Protein AF-A0A087W1E1-F1 (afdb_monomer_lite)

Radius of gyration: 68.73 Å; chains: 1; bounding box: 134×53×205 Å

pLDDT: mean 77.6, std 19.04, range [28.98, 97.81]

Organism: Echinococcus multilocularis (NCBI:txid6211)

Foldseek 3Di:
DPPVVVVVCVPDDNDPVVVVVVCVVVVCPPVVVVVVVVVVVVVVVVVVVVVVVVVVVVVVVVVVVVVVVVVVVVVVVVVVVVVVVVVVVVVVVVVVVVVVVVVVVVVVVVVLVVVQVVLLVLLVVLLVQLVVDPDLLSNLVSLLVNVVSPVVHPQPPPPSSVVSVVSSVVSLVVSLVVLVVQCVVCVVVVPPVSNVSSVVSVVSSVPVVVCVVVVVVVVVVVVVVVVVVVVVVVVVVVVVPDDDPDDDDDDDDDDDDDDDDDD

Sequence (263 aa):
MDSDRFLKLLQNDFDEKVFVSKVFETNNLLEPLKMVSERLSELDASISQHVSKHNNELLNQTVELENFSNIVGSVESRIMSVSGSVNMIKQRIAKHYDHLSTQVTLIRRLGIVYEALRGILRISSTLRKLHASSDIVQASECVEELDYTFNLVEWKGITVLEEQHKDVVKEKERVTGEAWELIHTSFKSRDRAGLGLALQEMLKIDHWVVLEANLETQSALWRQTKEQEDYKTTSLQNALTQPRKKTICKLLDSPEAGYCVAI

InterPro domains:
  IPR019465 Conserved oligomeric Golgi complex subunit 5 [PTHR13228] (6-200)
  IPR049176 Conserved oligomeric Golgi complex subunit 5, N-terminal [PF10392] (9-123)

Secondary structure (DSSP, 8-state):
--HHHHHHHTSS---HHHHHHHHHHTT-THHHHHHHHHHHHHHHHHHHHHHHHHHHHHHHHHHHHHHHHHHHHHHHHHHHHHHHHHHHHHHHHHHHHHHHHHHHHHHHHHHHHHHHHHHHHHHHHHHHHHHH--SHHHHHHHHHHHHHHHHHS--TT-HHHHHHHHHHHHHHHHHHHHHHHHHHHHHHHT-HHHHHHHHHHHHHTT-HHHHHHHHHHHHHHHHHHHHHHHHHHHHHHHHHTS---------------------

Structure (mmCIF, N/CA/C/O backbone):
data_AF-A0A087W1E1-F1
#
_entry.id   AF-A0A087W1E1-F1
#
loop_
_atom_site.group_PDB
_atom_site.id
_atom_site.type_symbol
_atom_site.label_atom_id
_atom_site.label_alt_id
_atom_site.label_comp_id
_atom_site.label_asym_id
_atom_site.label_entity_id
_atom_site.label_seq_id
_atom_site.pdbx_PDB_ins_code
_atom_site.Cartn_x
_atom_site.Cartn_y
_atom_site.Cartn_z
_atom_site.occupancy
_atom_site.B_iso_or_equiv
_atom_site.auth_seq_id
_atom_site.auth_comp_id
_atom_site.auth_asym_id
_atom_site.auth_atom_id
_atom_site.pdbx_PDB_model_num
ATOM 1 N N . MET A 1 1 ? -40.225 -21.666 95.590 1.00 48.56 1 MET A N 1
ATOM 2 C CA . MET A 1 1 ? -39.839 -23.012 95.082 1.00 48.56 1 MET A CA 1
ATOM 3 C C . MET A 1 1 ? -38.652 -22.882 94.129 1.00 48.56 1 MET A C 1
ATOM 5 O O . MET A 1 1 ? -38.558 -21.849 93.485 1.00 48.56 1 MET A O 1
ATOM 9 N N . ASP A 1 2 ? -37.760 -23.879 94.021 1.00 50.94 2 ASP A N 1
ATOM 10 C CA . ASP A 1 2 ? -36.651 -23.840 93.045 1.00 50.94 2 ASP A CA 1
ATOM 11 C C . ASP A 1 2 ? -37.192 -23.670 91.617 1.00 50.94 2 ASP A C 1
ATOM 13 O O . ASP A 1 2 ? -37.974 -24.500 91.143 1.00 50.94 2 ASP A O 1
ATOM 17 N N . SER A 1 3 ? -36.762 -22.599 90.944 1.00 56.91 3 SER A N 1
ATOM 18 C CA . SER A 1 3 ? -37.159 -22.191 89.583 1.00 56.91 3 SER A CA 1
ATOM 19 C C . SER A 1 3 ? -37.108 -23.355 88.571 1.00 56.91 3 SER A C 1
ATOM 21 O O . SER A 1 3 ? -37.977 -23.488 87.710 1.00 56.91 3 SER A O 1
ATOM 23 N N . ASP A 1 4 ? -36.165 -24.286 88.754 1.00 59.16 4 ASP A N 1
ATOM 24 C CA . ASP A 1 4 ? -35.972 -25.481 87.921 1.00 59.16 4 ASP A CA 1
ATOM 25 C C . ASP A 1 4 ? -37.066 -26.553 88.072 1.00 59.16 4 ASP A C 1
ATOM 27 O O . ASP A 1 4 ? -37.346 -27.297 87.129 1.00 59.16 4 ASP A O 1
ATOM 31 N N . ARG A 1 5 ? -37.717 -26.658 89.241 1.00 58.53 5 ARG A N 1
ATOM 32 C CA . ARG A 1 5 ? -38.854 -27.581 89.437 1.00 58.53 5 ARG A CA 1
ATOM 33 C C . ARG A 1 5 ? -40.111 -27.082 88.735 1.00 58.53 5 ARG A C 1
ATOM 35 O O . ARG A 1 5 ? -40.888 -27.901 88.253 1.00 58.53 5 ARG A O 1
ATOM 42 N N . PHE A 1 6 ? -40.292 -25.765 88.669 1.00 61.34 6 PHE A N 1
ATOM 43 C CA . PHE A 1 6 ? -41.399 -25.141 87.950 1.00 61.34 6 PHE A CA 1
ATOM 44 C C . PHE A 1 6 ? -41.215 -25.268 86.432 1.00 61.34 6 PHE A C 1
ATOM 46 O O . PHE A 1 6 ? -42.141 -25.656 85.729 1.00 61.34 6 PHE A O 1
ATOM 53 N N . LEU A 1 7 ? -39.993 -25.060 85.930 1.00 62.34 7 LEU A N 1
ATOM 54 C CA . LEU A 1 7 ? -39.672 -25.237 84.509 1.00 62.34 7 LEU A CA 1
ATOM 55 C C . LEU A 1 7 ? -39.818 -26.693 84.036 1.00 62.34 7 LEU A C 1
ATOM 57 O O . LEU A 1 7 ? -40.289 -26.928 82.926 1.00 62.34 7 LEU A O 1
ATOM 61 N N . LYS A 1 8 ? -39.508 -27.679 84.891 1.00 66.12 8 LYS A N 1
ATOM 62 C CA . LYS A 1 8 ? -39.767 -29.104 84.606 1.00 66.12 8 LYS A CA 1
ATOM 63 C C . LYS A 1 8 ? -41.253 -29.460 84.502 1.00 66.12 8 LYS A C 1
ATOM 65 O O . LYS A 1 8 ? -41.576 -30.416 83.810 1.00 66.12 8 LYS A O 1
ATOM 70 N N . LEU A 1 9 ? -42.140 -28.723 85.176 1.00 59.97 9 LEU A N 1
ATOM 71 C CA . LEU A 1 9 ? -43.596 -28.916 85.084 1.00 59.97 9 LEU A CA 1
ATOM 72 C C . LEU A 1 9 ? -44.192 -28.330 83.795 1.00 59.97 9 LEU A C 1
ATOM 74 O O . LEU A 1 9 ? -45.317 -28.663 83.441 1.00 59.97 9 LEU A O 1
ATOM 78 N N . LEU A 1 10 ? -43.449 -27.460 83.108 1.00 62.06 10 LEU A N 1
ATOM 79 C CA . LEU A 1 10 ? -43.889 -26.755 81.903 1.00 62.06 10 LEU A CA 1
ATOM 80 C C . LEU A 1 10 ? -43.328 -27.356 80.603 1.00 62.06 10 LEU A C 1
ATOM 82 O O . LEU A 1 10 ? -43.600 -26.825 79.529 1.00 62.06 10 LEU A O 1
ATOM 86 N N . GLN A 1 11 ? -42.543 -28.439 80.665 1.00 60.28 11 GLN A N 1
ATOM 87 C CA . GLN A 1 11 ? -41.982 -29.074 79.470 1.00 60.28 11 GLN A CA 1
ATOM 88 C C . GLN A 1 11 ? -42.837 -30.237 78.945 1.00 60.28 11 GLN A C 1
ATOM 90 O O . GLN A 1 11 ? -43.161 -31.178 79.663 1.00 60.28 11 GLN A O 1
ATOM 95 N N . ASN A 1 12 ? -43.107 -30.154 77.640 1.00 52.50 12 ASN A N 1
ATOM 96 C CA . ASN A 1 12 ? -43.657 -31.128 76.690 1.00 52.50 12 ASN A CA 1
ATOM 97 C C . ASN A 1 12 ? -45.053 -31.723 76.913 1.00 52.50 12 ASN A C 1
ATOM 99 O O . ASN A 1 12 ? -45.641 -32.083 75.907 1.00 52.50 12 ASN A O 1
ATOM 103 N N . ASP A 1 13 ? -45.623 -31.732 78.119 1.00 59.62 13 ASP A N 1
ATOM 104 C CA . ASP A 1 13 ? -47.043 -32.065 78.342 1.00 59.62 13 ASP A CA 1
ATOM 105 C C . ASP A 1 13 ? -47.527 -31.424 79.653 1.00 59.62 13 ASP A C 1
ATOM 107 O O . ASP A 1 13 ? -47.426 -32.003 80.736 1.00 59.62 13 ASP A O 1
ATOM 111 N N . PHE A 1 14 ? -48.014 -30.183 79.577 1.00 70.88 14 PHE A N 1
ATOM 112 C CA . PHE A 1 14 ? -48.550 -29.481 80.744 1.00 70.88 14 PHE A CA 1
ATOM 113 C C . PHE A 1 14 ? -49.870 -30.126 81.197 1.00 70.88 14 PHE A C 1
ATOM 115 O O . PHE A 1 14 ? -50.899 -29.973 80.538 1.00 70.88 14 PHE A O 1
ATOM 122 N N . ASP A 1 15 ? -49.855 -30.827 82.333 1.00 67.88 15 ASP A N 1
ATOM 123 C CA . ASP A 1 15 ? -51.065 -31.356 82.971 1.00 67.88 15 ASP A CA 1
ATOM 124 C C . ASP A 1 15 ? -51.629 -30.337 83.975 1.00 67.88 15 ASP A C 1
ATOM 126 O O . ASP A 1 15 ? -51.148 -30.189 85.107 1.00 67.88 15 ASP A O 1
ATOM 130 N N . GLU A 1 16 ? -52.683 -29.640 83.546 1.00 70.44 16 GLU A N 1
ATOM 131 C CA . GLU A 1 16 ? -53.401 -28.620 84.316 1.00 70.44 16 GLU A CA 1
ATOM 132 C C . GLU A 1 16 ? -53.867 -29.142 85.687 1.00 70.44 16 GLU A C 1
ATOM 134 O O . GLU A 1 16 ? -53.835 -28.411 86.680 1.00 70.44 16 GLU A O 1
ATOM 139 N N . LYS A 1 17 ? -54.237 -30.426 85.792 1.00 70.56 17 LYS A N 1
ATOM 140 C CA . LYS A 1 17 ? -54.783 -31.001 87.031 1.00 70.56 17 LYS A CA 1
ATOM 141 C C . LYS A 1 17 ? -53.696 -31.228 88.074 1.00 70.56 17 LYS A C 1
ATOM 143 O O . LYS A 1 17 ? -53.885 -30.894 89.243 1.00 70.56 17 LYS A O 1
ATOM 148 N N . VAL A 1 18 ? -52.543 -31.748 87.653 1.00 69.62 18 VAL A N 1
ATOM 149 C CA . VAL A 1 18 ? -51.387 -31.988 88.534 1.00 69.62 18 VAL A CA 1
ATOM 150 C C . VAL A 1 18 ? -50.796 -30.666 89.021 1.00 69.62 18 VAL A C 1
ATOM 152 O O . VAL A 1 18 ? -50.396 -30.553 90.183 1.00 69.62 18 VAL A O 1
ATOM 155 N N . PHE A 1 19 ? -50.790 -29.647 88.160 1.00 68.19 19 PHE A N 1
ATOM 156 C CA . PHE A 1 19 ? -50.338 -28.304 88.501 1.00 68.19 19 PHE A CA 1
ATOM 157 C C . PHE A 1 19 ? -51.230 -27.648 89.562 1.00 68.19 19 PHE A C 1
ATOM 159 O O . PHE A 1 19 ? -50.738 -27.217 90.606 1.00 68.19 19 PHE A O 1
ATOM 166 N N . VAL A 1 20 ? -52.547 -27.632 89.336 1.00 71.31 20 VAL A N 1
ATOM 167 C CA . VAL A 1 20 ? -53.514 -27.022 90.259 1.00 71.31 20 VAL A CA 1
ATOM 168 C C . VAL A 1 20 ? -53.496 -27.730 91.618 1.00 71.31 20 VAL A C 1
ATOM 170 O O . VAL A 1 20 ? -53.399 -27.056 92.644 1.00 71.31 20 VAL A O 1
ATOM 173 N N . SER A 1 21 ? -53.474 -29.068 91.659 1.00 68.88 21 SER A N 1
ATOM 174 C CA . SER A 1 21 ? -53.379 -29.821 92.921 1.00 68.88 21 SER A CA 1
ATOM 175 C C . SER A 1 21 ? -52.119 -29.478 93.729 1.00 68.88 21 SER A C 1
ATOM 177 O O . SER A 1 21 ? -52.210 -29.250 94.934 1.00 68.88 21 SER A O 1
ATOM 179 N N . LYS A 1 22 ? -50.955 -29.346 93.078 1.00 67.06 22 LYS A N 1
ATOM 180 C CA . LYS A 1 22 ? -49.683 -29.002 93.742 1.00 67.06 22 LYS A CA 1
ATOM 181 C C . LYS A 1 22 ? -49.661 -27.573 94.297 1.00 67.06 22 LYS A C 1
ATOM 183 O O . LYS A 1 22 ? -49.058 -27.310 95.340 1.00 67.06 22 LYS A O 1
ATOM 188 N N . VAL A 1 23 ? -50.302 -26.640 93.594 1.00 65.19 23 VAL A N 1
ATOM 189 C CA . VAL A 1 23 ? -50.388 -25.227 93.992 1.00 65.19 23 VAL A CA 1
ATOM 190 C C . VAL A 1 23 ? -51.380 -25.036 95.148 1.00 65.19 23 VAL A C 1
ATOM 192 O O . VAL A 1 23 ? -51.114 -24.237 96.047 1.00 65.19 23 VAL A O 1
ATOM 195 N N . PHE A 1 24 ? -52.469 -25.814 95.190 1.00 66.06 24 PHE A N 1
ATOM 196 C CA . PHE A 1 24 ? -53.404 -25.827 96.323 1.00 66.06 24 PHE A CA 1
ATOM 197 C C . PHE A 1 24 ? -52.798 -26.462 97.583 1.00 66.06 24 PHE A C 1
ATOM 199 O O . PHE A 1 24 ? -52.975 -25.920 98.671 1.00 66.06 24 PHE A O 1
ATOM 206 N N . GLU A 1 25 ? -52.027 -27.549 97.456 1.00 65.06 25 GLU A N 1
ATOM 207 C CA . GLU A 1 25 ? -51.311 -28.169 98.589 1.00 65.06 25 GLU A CA 1
ATOM 208 C C . GLU A 1 25 ? -50.282 -27.234 99.240 1.00 65.06 25 GLU A C 1
ATOM 210 O O . GLU A 1 25 ? -50.010 -27.329 100.435 1.00 65.06 25 GLU A O 1
ATOM 215 N N . THR A 1 26 ? -49.703 -26.320 98.461 1.00 62.94 26 THR A N 1
ATOM 216 C CA . THR A 1 26 ? -48.662 -25.389 98.922 1.00 62.94 26 THR A CA 1
ATOM 217 C C . THR A 1 26 ? -49.202 -24.007 99.301 1.00 62.94 26 THR A C 1
ATOM 219 O O . THR A 1 26 ? -48.441 -23.179 99.795 1.00 62.94 26 THR A O 1
ATOM 222 N N . ASN A 1 27 ? -50.512 -23.778 99.131 1.00 59.00 27 ASN A N 1
ATOM 223 C CA . ASN A 1 27 ? -51.269 -22.587 99.537 1.00 59.00 27 ASN A CA 1
ATOM 224 C C . ASN A 1 27 ? -50.651 -21.242 99.091 1.00 59.00 27 ASN A C 1
ATOM 226 O O . ASN A 1 27 ? -50.826 -20.219 99.752 1.00 59.00 27 ASN A O 1
ATOM 230 N N . ASN A 1 28 ? -49.908 -21.237 97.976 1.00 64.56 28 ASN A N 1
ATOM 231 C CA . ASN A 1 28 ? -49.094 -20.095 97.548 1.00 64.56 28 ASN A CA 1
ATOM 232 C C . ASN A 1 28 ? -49.288 -19.760 96.058 1.00 64.56 28 ASN A C 1
ATOM 234 O O . ASN A 1 28 ? -48.339 -19.704 95.282 1.00 64.56 28 ASN A O 1
ATOM 238 N N . LEU A 1 29 ? -50.543 -19.530 95.652 1.00 68.44 29 LEU A N 1
ATOM 239 C CA . LEU A 1 29 ? -50.958 -19.208 94.272 1.00 68.44 29 LEU A CA 1
ATOM 240 C C . LEU A 1 29 ? -50.308 -17.922 93.710 1.00 68.44 29 LEU A C 1
ATOM 242 O O . LEU A 1 29 ? -50.180 -17.758 92.497 1.00 68.44 29 LEU A O 1
ATOM 246 N N . LEU A 1 30 ? -49.885 -17.007 94.587 1.00 73.69 30 LEU A N 1
ATOM 247 C CA . LEU A 1 30 ? -49.331 -15.708 94.201 1.00 73.69 30 LEU A CA 1
ATOM 248 C C . LEU A 1 30 ? -47.945 -15.821 93.537 1.00 73.69 30 LEU A C 1
ATOM 250 O O . LEU A 1 30 ? -47.623 -15.029 92.655 1.00 73.69 30 LEU A O 1
ATOM 254 N N . GLU A 1 31 ? -47.129 -16.795 93.951 1.00 73.50 31 GLU A N 1
ATOM 255 C CA . GLU A 1 31 ? -45.748 -16.975 93.476 1.00 73.50 31 GLU A CA 1
ATOM 256 C C . GLU A 1 31 ? -45.698 -17.504 92.021 1.00 73.50 31 GLU A C 1
ATOM 258 O O . GLU A 1 31 ? -45.041 -16.862 91.198 1.00 73.50 31 GLU A O 1
ATOM 263 N N . PRO A 1 32 ? -46.443 -18.565 91.629 1.00 74.69 32 PRO A N 1
ATOM 264 C CA . PRO A 1 32 ? -46.545 -19.005 90.234 1.00 74.69 32 PRO A CA 1
ATOM 265 C C . PRO A 1 32 ? -47.102 -17.940 89.286 1.00 74.69 32 PRO A C 1
ATOM 267 O O . PRO A 1 32 ? -46.586 -17.774 88.185 1.00 74.69 32 PRO A O 1
ATOM 270 N N . LEU A 1 33 ? -48.138 -17.201 89.703 1.00 78.94 33 LEU A N 1
ATOM 271 C CA . LEU A 1 33 ? -48.749 -16.159 88.872 1.00 78.94 33 LEU A CA 1
ATOM 272 C C . LEU A 1 33 ? -47.785 -14.987 88.649 1.00 78.94 33 LEU A C 1
ATOM 274 O O . LEU A 1 33 ? -47.661 -14.492 87.529 1.00 78.94 33 LEU A O 1
ATOM 278 N N . LYS A 1 34 ? -47.071 -14.571 89.702 1.00 81.31 34 LYS A N 1
ATOM 279 C CA . LYS A 1 34 ? -46.026 -13.548 89.608 1.00 81.31 34 LYS A CA 1
ATOM 280 C C . LYS A 1 34 ? -44.897 -13.999 88.678 1.00 81.31 34 LYS A C 1
ATOM 282 O O . LYS A 1 34 ? -44.497 -13.227 87.817 1.00 81.31 34 LYS A O 1
ATOM 287 N N . MET A 1 35 ? -44.460 -15.253 88.786 1.00 81.12 35 MET A N 1
ATOM 288 C CA . MET A 1 35 ? -43.421 -15.819 87.923 1.00 81.12 35 MET A CA 1
ATOM 289 C C . MET A 1 35 ? -43.866 -15.910 86.456 1.00 81.12 35 MET A C 1
ATOM 291 O O . MET A 1 35 ? -43.099 -15.553 85.570 1.00 81.12 35 MET A O 1
ATOM 295 N N . VAL A 1 36 ? -45.104 -16.329 86.172 1.00 83.25 36 VAL A N 1
ATOM 296 C CA . VAL A 1 36 ? -45.650 -16.330 84.801 1.00 83.25 36 VAL A CA 1
ATOM 297 C C . VAL A 1 36 ? -45.749 -14.908 84.250 1.00 83.25 36 VAL A C 1
ATOM 299 O O . VAL A 1 36 ? -45.378 -14.687 83.104 1.00 83.25 36 VAL A O 1
ATOM 302 N N . SER A 1 37 ? -46.187 -13.940 85.058 1.00 86.38 37 SER A N 1
ATOM 303 C CA . SER A 1 37 ? -46.246 -12.525 84.667 1.00 86.38 37 SER A CA 1
ATOM 304 C C . SER A 1 37 ? -44.856 -11.949 84.360 1.00 86.38 37 SER A C 1
ATOM 306 O O . SER A 1 37 ? -44.661 -11.316 83.324 1.00 86.38 37 SER A O 1
ATOM 308 N N . GLU A 1 38 ? -43.861 -12.232 85.208 1.00 87.19 38 GLU A N 1
ATOM 309 C CA . GLU A 1 38 ? -42.463 -11.834 84.991 1.00 87.19 38 GLU A CA 1
ATOM 310 C C . GLU A 1 38 ? -41.896 -12.469 83.715 1.00 87.19 38 GLU A C 1
ATOM 312 O O . GLU A 1 38 ? -41.332 -11.767 82.879 1.00 87.19 38 GLU A O 1
ATOM 317 N N . ARG A 1 39 ? -42.122 -13.771 83.494 1.00 84.56 39 ARG A N 1
ATOM 318 C CA . ARG A 1 39 ? -41.683 -14.461 82.270 1.00 84.56 39 ARG A CA 1
ATOM 319 C C . ARG A 1 39 ? -42.411 -13.986 81.019 1.00 84.56 39 ARG A C 1
ATOM 321 O O . ARG A 1 39 ? -41.793 -13.922 79.962 1.00 84.56 39 ARG A O 1
ATOM 328 N N . LEU A 1 40 ? -43.693 -13.637 81.117 1.00 88.44 40 LEU A N 1
ATOM 329 C CA . LEU A 1 40 ? -44.448 -13.059 80.008 1.00 88.44 40 LEU A CA 1
ATOM 330 C C . LEU A 1 40 ? -43.886 -11.681 79.642 1.00 88.44 40 LEU A C 1
ATOM 332 O O . LEU A 1 40 ? -43.700 -11.401 78.463 1.00 88.44 40 LEU A O 1
ATOM 336 N N . SER A 1 41 ? -43.543 -10.860 80.638 1.00 91.19 41 SER A N 1
ATOM 337 C CA . SER A 1 41 ? -42.900 -9.563 80.414 1.00 91.19 41 SER A CA 1
ATOM 338 C C . SER A 1 41 ? -41.488 -9.700 79.833 1.00 91.19 41 SER A C 1
ATOM 340 O O . SER A 1 41 ? -41.107 -8.908 78.975 1.00 91.19 41 SER A O 1
ATOM 342 N N . GLU A 1 42 ? -40.705 -10.689 80.275 1.00 90.06 42 GLU A N 1
ATOM 343 C CA . GLU A 1 42 ? -39.385 -10.993 79.703 1.00 90.06 42 GLU A CA 1
ATOM 344 C C . GLU A 1 42 ? -39.492 -11.492 78.258 1.00 90.06 42 GLU A C 1
ATOM 346 O O . GLU A 1 42 ? -38.707 -11.082 77.402 1.00 90.06 42 GLU A O 1
ATOM 351 N N . LEU A 1 43 ? -40.473 -12.353 77.974 1.00 91.50 43 LEU A N 1
ATOM 352 C CA . LEU A 1 43 ? -40.740 -12.848 76.629 1.00 91.50 43 LEU A CA 1
ATOM 353 C C . LEU A 1 43 ? -41.179 -11.711 75.706 1.00 91.50 43 LEU A C 1
ATOM 355 O O . LEU A 1 43 ? -40.667 -11.612 74.597 1.00 91.50 43 LEU A O 1
ATOM 359 N N . ASP A 1 44 ? -42.072 -10.834 76.158 1.00 93.44 44 ASP A N 1
ATOM 360 C CA . ASP A 1 44 ? -42.553 -9.698 75.369 1.00 93.44 44 ASP A CA 1
ATOM 361 C C . ASP A 1 44 ? -41.428 -8.692 75.071 1.00 93.44 44 ASP A C 1
ATOM 363 O O . ASP A 1 44 ? -41.260 -8.237 73.935 1.00 93.44 44 ASP A O 1
ATOM 367 N N . ALA A 1 45 ? -40.562 -8.430 76.058 1.00 92.44 45 ALA A N 1
ATOM 368 C CA . ALA A 1 45 ? -39.348 -7.642 75.863 1.00 92.44 45 ALA A CA 1
ATOM 369 C C . ALA A 1 45 ? -38.380 -8.316 74.874 1.00 92.44 45 ALA A C 1
ATOM 371 O O . ALA A 1 45 ? -37.826 -7.649 73.996 1.00 92.44 45 ALA A O 1
ATOM 372 N N . SER A 1 46 ? -38.207 -9.638 74.970 1.00 92.69 46 SER A N 1
ATOM 373 C CA . SER A 1 46 ? -37.345 -10.415 74.075 1.00 92.69 46 SER A CA 1
ATOM 374 C C . SER A 1 46 ? -37.874 -10.439 72.639 1.00 92.69 46 SER A C 1
ATOM 376 O O . SER A 1 46 ? -37.107 -10.208 71.704 1.00 92.69 46 SER A O 1
ATOM 378 N N . ILE A 1 47 ? -39.182 -10.636 72.449 1.00 93.25 47 ILE A N 1
ATOM 379 C CA . ILE A 1 47 ? -39.843 -10.584 71.141 1.00 93.25 47 ILE A CA 1
ATOM 380 C C . ILE A 1 47 ? -39.697 -9.186 70.549 1.00 93.25 47 ILE A C 1
ATOM 382 O O . ILE A 1 47 ? -39.247 -9.053 69.413 1.00 93.25 47 ILE A O 1
ATOM 386 N N . SER A 1 48 ? -40.006 -8.140 71.316 1.00 92.56 48 SER A N 1
ATOM 387 C CA . SER A 1 48 ? -39.895 -6.753 70.855 1.00 92.56 48 SER A CA 1
ATOM 388 C C . SER A 1 48 ? -38.464 -6.401 70.443 1.00 92.56 48 SER A C 1
ATOM 390 O O . SER A 1 48 ? -38.244 -5.792 69.393 1.00 92.56 48 SER A O 1
ATOM 392 N N . GLN A 1 49 ? -37.470 -6.834 71.223 1.00 94.12 49 GLN A N 1
ATOM 393 C CA . GLN A 1 49 ? -36.058 -6.645 70.898 1.00 94.12 49 GLN A CA 1
ATOM 394 C C . GLN A 1 49 ? -35.649 -7.435 69.650 1.00 94.12 49 GLN A C 1
ATOM 396 O O . GLN A 1 49 ? -34.963 -6.891 68.784 1.00 94.12 49 GLN A O 1
ATOM 401 N N . HIS A 1 50 ? -36.066 -8.697 69.542 1.00 93.44 50 HIS A N 1
ATOM 402 C CA . HIS A 1 50 ? -35.757 -9.547 68.398 1.00 93.44 50 HIS A CA 1
ATOM 403 C C . HIS A 1 50 ? -36.365 -8.985 67.110 1.00 93.44 50 HIS 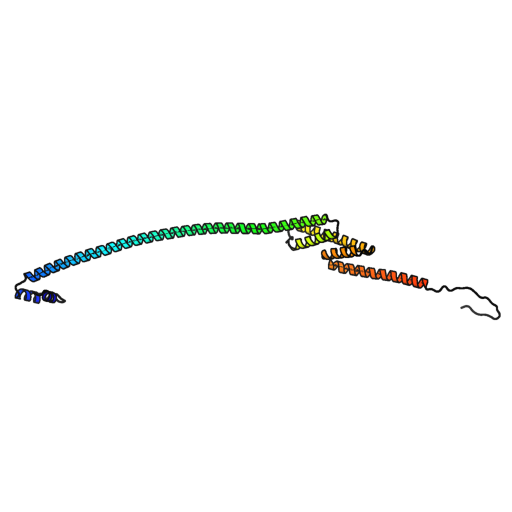A C 1
ATOM 405 O O . HIS A 1 50 ? -35.662 -8.835 66.114 1.00 93.44 50 HIS A O 1
ATOM 411 N N . VAL A 1 51 ? -37.644 -8.603 67.144 1.00 95.12 51 VAL A N 1
ATOM 412 C CA . VAL A 1 51 ? -38.345 -7.988 66.012 1.00 95.12 51 VAL A CA 1
ATOM 413 C C . VAL A 1 51 ? -37.681 -6.669 65.630 1.00 95.12 51 VAL A C 1
ATOM 415 O O . VAL A 1 51 ? -37.368 -6.475 64.463 1.00 95.12 51 VAL A O 1
ATOM 418 N N . SER A 1 52 ? -37.396 -5.787 66.591 1.00 93.62 52 SER A N 1
ATOM 419 C CA . SER A 1 52 ? -36.746 -4.499 66.312 1.00 93.62 52 SER A CA 1
ATOM 420 C C . SER A 1 52 ? -35.351 -4.668 65.704 1.00 93.62 52 SER A C 1
ATOM 422 O O . SER A 1 52 ? -35.019 -4.018 64.710 1.00 93.62 52 SER A O 1
ATOM 424 N N . LYS A 1 53 ? -34.534 -5.574 66.253 1.00 93.75 53 LYS A N 1
ATOM 425 C CA . LYS A 1 53 ? -33.190 -5.851 65.738 1.00 93.75 53 LYS A CA 1
ATOM 426 C C . LYS A 1 53 ? -33.249 -6.433 64.328 1.00 93.75 53 LYS A C 1
ATOM 428 O O . LYS A 1 53 ? -32.590 -5.911 63.437 1.00 93.75 53 LYS A O 1
ATOM 433 N N . HIS A 1 54 ? -34.074 -7.455 64.121 1.00 93.94 54 HIS A N 1
ATOM 434 C CA . HIS A 1 54 ? -34.202 -8.103 62.823 1.00 93.94 54 HIS A CA 1
ATOM 435 C C . HIS A 1 54 ? -34.740 -7.144 61.755 1.00 93.94 54 HIS A C 1
ATOM 437 O O . HIS A 1 54 ? -34.242 -7.119 60.635 1.00 93.94 54 HIS A O 1
ATOM 443 N N . ASN A 1 55 ? -35.708 -6.296 62.108 1.00 93.31 55 ASN A N 1
ATOM 444 C CA . ASN A 1 55 ? -36.263 -5.323 61.174 1.00 93.31 55 ASN A CA 1
ATOM 445 C C . ASN A 1 55 ? -35.227 -4.252 60.788 1.00 93.31 55 ASN A C 1
ATOM 447 O O . ASN A 1 55 ? -35.126 -3.892 59.621 1.00 93.31 55 ASN A O 1
ATOM 451 N N . ASN A 1 56 ? -34.400 -3.795 61.736 1.00 93.06 56 ASN A N 1
ATOM 452 C CA . ASN A 1 56 ? -33.278 -2.897 61.436 1.00 93.06 56 ASN A CA 1
ATOM 453 C C . ASN A 1 56 ? -32.204 -3.568 60.565 1.00 93.06 56 ASN A C 1
ATOM 455 O O . ASN A 1 56 ? -31.661 -2.929 59.668 1.00 93.06 56 ASN A O 1
ATOM 459 N N . GLU A 1 57 ? -31.905 -4.847 60.801 1.00 94.69 57 GLU A N 1
ATOM 460 C CA . GLU A 1 57 ? -30.972 -5.614 59.968 1.00 94.69 57 GLU A CA 1
ATOM 461 C C . GLU A 1 57 ? -31.482 -5.744 58.527 1.00 94.69 57 GLU A C 1
ATOM 463 O O . GLU A 1 57 ? -30.738 -5.444 57.595 1.00 94.69 57 GLU A O 1
ATOM 468 N N . LEU A 1 58 ? -32.754 -6.110 58.332 1.00 94.50 58 LEU A N 1
ATOM 469 C CA . LEU A 1 58 ? -33.378 -6.186 57.005 1.00 94.50 58 LEU A CA 1
ATOM 470 C C . LEU A 1 58 ? -33.413 -4.824 56.300 1.00 94.50 58 LEU A C 1
ATOM 472 O O . LEU A 1 58 ? -33.185 -4.736 55.091 1.00 94.50 58 LEU A O 1
ATOM 476 N N . LEU A 1 59 ? -33.676 -3.749 57.047 1.00 95.75 59 LEU A N 1
ATOM 477 C CA . LEU A 1 59 ? -33.702 -2.398 56.497 1.00 95.75 59 LEU A CA 1
ATOM 478 C C . LEU A 1 59 ? -32.302 -1.953 56.052 1.00 95.75 59 LEU A C 1
ATOM 480 O O . LEU A 1 59 ? -32.150 -1.459 54.936 1.00 95.75 59 LEU A O 1
ATOM 484 N N . ASN A 1 60 ? -31.270 -2.214 56.860 1.00 95.38 60 ASN A N 1
ATOM 485 C CA . ASN A 1 60 ? -29.879 -1.960 56.477 1.00 95.38 60 ASN A CA 1
ATOM 486 C C . ASN A 1 60 ? -29.467 -2.773 55.246 1.00 95.38 60 ASN A C 1
ATOM 488 O O . ASN A 1 60 ? -28.902 -2.207 54.315 1.00 95.38 60 ASN A O 1
ATOM 492 N N . GLN A 1 61 ? -29.811 -4.063 55.193 1.00 95.25 61 GLN A N 1
ATOM 493 C CA . GLN A 1 61 ? -29.548 -4.902 54.018 1.00 95.25 61 GLN A CA 1
ATOM 494 C C . GLN A 1 61 ? -30.226 -4.352 52.756 1.00 95.25 61 GLN A C 1
ATOM 496 O O . GLN A 1 61 ? -29.644 -4.380 51.674 1.00 95.25 61 GLN A O 1
ATOM 501 N N . THR A 1 62 ? -31.439 -3.812 52.888 1.00 95.62 62 THR A N 1
ATOM 502 C CA . THR A 1 62 ? -32.169 -3.198 51.770 1.00 95.62 62 THR A CA 1
ATOM 503 C C . THR A 1 62 ? -31.472 -1.927 51.275 1.00 95.62 62 THR A C 1
ATOM 505 O O . THR A 1 62 ? -31.294 -1.759 50.070 1.00 95.62 62 THR A O 1
ATOM 508 N N . VAL A 1 63 ? -31.012 -1.063 52.187 1.00 95.50 63 VAL A N 1
ATOM 509 C CA . VAL A 1 63 ? -30.255 0.155 51.843 1.00 95.50 63 VAL A CA 1
ATOM 510 C C . VAL A 1 63 ? -28.910 -0.189 51.194 1.00 95.50 63 VAL A C 1
ATOM 512 O O . VAL A 1 63 ? -28.500 0.446 50.222 1.00 95.50 63 VAL A O 1
ATOM 515 N N . GLU A 1 64 ? -28.215 -1.210 51.695 1.00 95.94 64 GLU A N 1
ATOM 516 C CA . GLU A 1 64 ? -26.970 -1.701 51.097 1.00 95.94 64 GLU A CA 1
ATOM 517 C C . GLU A 1 64 ? -27.193 -2.244 49.680 1.00 95.94 64 GLU A C 1
ATOM 519 O O . GLU A 1 64 ? -26.409 -1.938 48.778 1.00 95.94 64 GLU A O 1
ATOM 524 N N . LEU A 1 65 ? -28.284 -2.983 49.455 1.00 96.00 65 LEU A N 1
ATOM 525 C CA . LEU A 1 65 ? -28.678 -3.463 48.129 1.00 96.00 65 LEU A CA 1
ATOM 526 C C . LEU A 1 65 ? -29.002 -2.317 47.165 1.00 96.00 65 LEU A C 1
ATOM 528 O O . LEU A 1 65 ? -28.581 -2.358 46.008 1.00 96.00 65 LEU A O 1
ATOM 532 N N . GLU A 1 66 ? -29.702 -1.280 47.623 1.00 96.12 66 GLU A N 1
ATOM 533 C CA . GLU A 1 66 ? -29.985 -0.093 46.811 1.00 96.12 66 GLU A CA 1
ATOM 534 C C . GLU A 1 66 ? -28.694 0.650 46.436 1.00 96.12 66 GLU A C 1
ATOM 536 O O . GLU A 1 66 ? -28.469 0.975 45.267 1.00 96.12 66 GLU A O 1
ATOM 541 N N . ASN A 1 67 ? -27.790 0.845 47.398 1.00 96.38 67 ASN A N 1
ATOM 542 C CA . ASN A 1 67 ? -26.479 1.441 47.145 1.00 96.38 67 ASN A CA 1
ATOM 543 C C . ASN A 1 67 ? -25.663 0.617 46.145 1.00 96.38 67 ASN A C 1
ATOM 545 O O . ASN A 1 67 ? -25.051 1.181 45.234 1.00 96.38 67 ASN A O 1
ATOM 549 N N . PHE A 1 68 ? -25.676 -0.710 46.275 1.00 97.19 68 PHE A N 1
ATOM 550 C CA . PHE A 1 68 ? -25.013 -1.591 45.324 1.00 97.19 68 PHE A CA 1
ATOM 551 C C . PHE A 1 68 ? -25.621 -1.469 43.922 1.00 97.19 68 PHE A C 1
ATOM 553 O O . PHE A 1 68 ? -24.880 -1.318 42.952 1.00 97.19 68 PHE A O 1
ATOM 560 N N . SER A 1 69 ? -26.951 -1.440 43.809 1.00 96.44 69 SER A N 1
ATOM 561 C CA . SER A 1 69 ? -27.654 -1.212 42.539 1.00 96.44 69 SER A CA 1
ATOM 562 C C . SER A 1 69 ? -27.239 0.112 41.885 1.00 96.44 69 SER A C 1
ATOM 564 O O . SER A 1 69 ? -26.911 0.151 40.698 1.00 96.44 69 SER A O 1
ATOM 566 N N . ASN A 1 70 ? -27.139 1.189 42.669 1.00 96.62 70 ASN A N 1
ATOM 567 C CA . ASN A 1 70 ? -26.687 2.495 42.184 1.00 96.62 70 ASN A CA 1
ATOM 568 C C . ASN A 1 70 ? -25.230 2.466 41.688 1.00 96.62 70 ASN A C 1
ATOM 570 O O . ASN A 1 70 ? -24.908 3.053 40.650 1.00 96.62 70 ASN A O 1
ATOM 574 N N . ILE A 1 71 ? -24.342 1.759 42.395 1.00 97.19 71 ILE A N 1
ATOM 575 C CA . ILE A 1 71 ? -22.951 1.562 41.964 1.00 97.19 71 ILE A CA 1
ATOM 576 C C . ILE A 1 71 ? -22.908 0.771 40.654 1.00 97.19 71 ILE A C 1
ATOM 578 O O . ILE A 1 71 ? -22.206 1.179 39.728 1.00 97.19 71 ILE A O 1
ATOM 582 N N . VAL A 1 72 ? -23.671 -0.318 40.547 1.00 97.38 72 VAL A N 1
ATOM 583 C CA . VAL A 1 72 ? -23.745 -1.140 39.332 1.00 97.38 72 VAL A CA 1
ATOM 584 C C . VAL A 1 72 ? -24.249 -0.316 38.148 1.00 97.38 72 VAL A C 1
ATOM 586 O O . VAL A 1 72 ? -23.599 -0.322 37.105 1.00 97.38 72 VAL A O 1
ATOM 589 N N . GLY A 1 73 ? -25.310 0.478 38.317 1.00 97.19 73 GLY A N 1
ATOM 590 C CA . GLY A 1 73 ? -25.803 1.376 37.267 1.00 97.19 73 GLY A CA 1
ATOM 591 C C . GLY A 1 73 ? -24.771 2.432 36.843 1.00 97.19 73 GLY A C 1
ATOM 592 O O . GLY A 1 73 ? -24.618 2.732 35.657 1.00 97.19 73 GLY A O 1
ATOM 593 N N . SER A 1 74 ? -23.988 2.961 37.790 1.00 97.38 74 SER A N 1
ATOM 594 C CA . SER A 1 74 ? -22.877 3.880 37.493 1.00 97.38 74 SER A CA 1
ATOM 595 C C . SER A 1 74 ? -21.756 3.198 36.703 1.00 97.38 74 SER A C 1
ATOM 597 O O . SER A 1 74 ? -21.221 3.772 35.750 1.00 97.38 74 SER A O 1
ATOM 599 N N . VAL A 1 75 ? -21.408 1.958 37.059 1.00 97.62 75 VAL A N 1
ATOM 600 C CA . VAL A 1 75 ? -20.412 1.154 36.339 1.00 97.62 75 VAL A CA 1
ATOM 601 C C . VAL A 1 75 ? -20.898 0.823 34.929 1.00 97.62 75 VAL A C 1
ATOM 603 O O . VAL A 1 75 ? -20.140 1.006 33.979 1.00 97.62 75 VAL A O 1
ATOM 606 N N . GLU A 1 76 ? -22.156 0.419 34.767 1.00 97.31 76 GLU A N 1
ATOM 607 C CA . GLU A 1 76 ? -22.766 0.146 33.464 1.00 97.31 76 GLU A CA 1
ATOM 608 C C . GLU A 1 76 ? -22.721 1.382 32.555 1.00 97.31 76 GLU A C 1
ATOM 610 O O . GLU A 1 76 ? -22.225 1.313 31.429 1.00 97.31 76 GLU A O 1
ATOM 615 N N . SER A 1 77 ? -23.133 2.544 33.067 1.00 97.44 77 SER A N 1
ATOM 616 C CA . SER A 1 77 ? -23.074 3.812 32.330 1.00 97.44 77 SER A CA 1
ATOM 617 C C . SER A 1 77 ? -21.646 4.163 31.886 1.00 97.44 77 SER A C 1
ATOM 619 O O . SER A 1 77 ? -21.409 4.549 30.735 1.00 97.44 77 SER A O 1
ATOM 621 N N . ARG A 1 78 ? -20.653 3.954 32.761 1.00 97.31 78 ARG A N 1
ATOM 622 C CA . ARG A 1 78 ? -19.233 4.149 32.422 1.00 97.31 78 ARG A CA 1
ATOM 623 C C . ARG A 1 78 ? -18.763 3.175 31.346 1.00 97.31 78 ARG A C 1
ATOM 625 O O . ARG A 1 78 ? -18.083 3.605 30.417 1.00 97.31 78 ARG A O 1
ATOM 632 N N . ILE A 1 79 ? -19.134 1.898 31.435 1.00 97.50 79 ILE A N 1
ATOM 633 C CA . ILE A 1 79 ? -18.806 0.884 30.422 1.00 97.50 79 ILE A CA 1
ATOM 634 C C . ILE A 1 79 ? -19.396 1.280 29.066 1.00 97.50 79 ILE A C 1
ATOM 636 O O . ILE A 1 79 ? -18.688 1.248 28.060 1.00 97.50 79 ILE A O 1
ATOM 640 N N . MET A 1 80 ? -20.654 1.722 29.032 1.00 97.56 80 MET A N 1
ATOM 641 C CA . MET A 1 80 ? -21.312 2.168 27.803 1.00 97.56 80 MET A CA 1
ATOM 642 C C . MET A 1 80 ? -20.628 3.398 27.195 1.00 97.56 80 MET A C 1
ATOM 644 O O . MET A 1 80 ? -20.386 3.436 25.987 1.00 97.56 80 MET A O 1
ATOM 648 N N . SER A 1 81 ? -20.236 4.368 28.023 1.00 97.81 81 SER A N 1
ATOM 649 C CA . SER A 1 81 ? -19.487 5.554 27.585 1.00 97.81 81 SER A CA 1
ATOM 650 C C . SER A 1 81 ? -18.108 5.200 27.008 1.00 97.81 81 SER A C 1
ATOM 652 O O . SER A 1 81 ? -17.726 5.676 25.931 1.00 97.81 81 SER A O 1
ATOM 654 N N . VAL A 1 82 ? -17.373 4.305 27.676 1.00 97.62 82 VAL A N 1
ATOM 655 C CA . VAL A 1 82 ? -16.074 3.812 27.193 1.00 97.62 82 VAL A CA 1
ATOM 656 C C . VAL A 1 82 ? -16.244 3.040 25.886 1.00 97.62 82 VAL A C 1
ATOM 658 O O . VAL A 1 82 ? -15.513 3.299 24.933 1.00 97.62 82 VAL A O 1
ATOM 661 N N . SER A 1 83 ? -17.233 2.150 25.798 1.00 97.31 83 SER A N 1
ATOM 662 C CA . SER A 1 83 ? -17.550 1.397 24.580 1.00 97.31 83 SER A CA 1
ATOM 663 C C . SER A 1 83 ? -17.857 2.326 23.398 1.00 97.31 83 SER A C 1
ATOM 665 O O . SER A 1 83 ? -17.291 2.169 22.312 1.00 97.31 83 SER A O 1
ATOM 667 N N . GLY A 1 84 ? -18.662 3.371 23.623 1.00 97.69 84 GLY A N 1
ATOM 668 C CA . GLY A 1 84 ? -18.938 4.405 22.623 1.00 97.69 84 GLY A CA 1
ATOM 669 C C . GLY A 1 84 ? -17.673 5.137 22.166 1.00 97.69 84 GLY A C 1
ATOM 670 O O . GLY A 1 84 ? -17.428 5.270 20.965 1.00 97.69 84 GLY A O 1
ATOM 671 N N . SER A 1 85 ? -16.822 5.534 23.115 1.00 97.62 85 SER A N 1
ATOM 672 C CA . SER A 1 85 ? -15.546 6.207 22.836 1.00 97.62 85 SER A CA 1
ATOM 673 C C . SER A 1 85 ? -14.592 5.324 22.023 1.00 97.62 85 SER A C 1
ATOM 675 O O . SER A 1 85 ? -14.002 5.779 21.041 1.00 97.62 85 SER A O 1
ATOM 677 N N . VAL A 1 86 ? -14.482 4.039 22.373 1.00 97.75 86 VAL A N 1
ATOM 678 C CA . VAL A 1 86 ? -13.684 3.053 21.630 1.00 97.75 86 VAL A CA 1
ATOM 679 C C . VAL A 1 86 ? -14.212 2.891 20.207 1.00 97.75 86 VAL A C 1
ATOM 681 O O . VAL A 1 86 ? -13.423 2.864 19.261 1.00 97.75 86 VAL A O 1
ATOM 684 N N . ASN A 1 87 ? -15.532 2.837 20.023 1.00 97.19 87 ASN A N 1
ATOM 685 C CA . ASN A 1 87 ? -16.123 2.712 18.695 1.00 97.19 87 ASN A CA 1
ATOM 686 C C . ASN A 1 87 ? -15.846 3.951 17.821 1.00 97.19 87 ASN A C 1
ATOM 688 O O . ASN A 1 87 ? -15.486 3.813 16.651 1.00 97.19 87 ASN A O 1
ATOM 692 N N . MET A 1 88 ? -15.916 5.158 18.392 1.00 97.06 88 MET A N 1
ATOM 693 C CA . MET A 1 88 ? -15.535 6.391 17.691 1.00 97.06 88 MET A CA 1
ATOM 694 C C . MET A 1 88 ? -14.058 6.395 17.282 1.00 97.06 88 MET A C 1
ATOM 696 O O . MET A 1 88 ? -13.727 6.748 16.148 1.00 97.06 88 MET A O 1
ATOM 700 N N . ILE A 1 89 ? -13.162 5.974 18.181 1.00 96.94 89 ILE A N 1
ATOM 701 C CA . ILE A 1 89 ? -11.728 5.851 17.882 1.00 96.94 89 ILE A CA 1
ATOM 702 C C . ILE A 1 89 ? -11.513 4.842 16.752 1.00 96.94 89 ILE A C 1
ATOM 704 O O . ILE A 1 89 ? -10.800 5.141 15.794 1.00 96.94 89 ILE A O 1
ATOM 708 N N . LYS A 1 90 ? -12.175 3.681 16.810 1.00 97.44 90 LYS A N 1
ATOM 709 C CA . LYS A 1 90 ? -12.105 2.650 15.770 1.00 97.44 90 LYS A CA 1
ATOM 710 C C . LYS A 1 90 ? -12.534 3.191 14.406 1.00 97.44 90 LYS A C 1
ATOM 712 O O . LYS A 1 90 ? -11.819 2.992 13.427 1.00 97.44 90 LYS A O 1
ATOM 717 N N . GLN A 1 91 ? -13.654 3.912 14.336 1.00 97.06 91 GLN A N 1
ATOM 718 C CA . GLN A 1 91 ? -14.125 4.532 13.093 1.00 97.06 91 GLN A CA 1
ATOM 719 C C . GLN A 1 91 ? -13.137 5.573 12.555 1.00 97.06 91 GLN A C 1
ATOM 721 O O . GLN A 1 91 ? -12.863 5.612 11.354 1.00 97.06 91 GLN A O 1
ATOM 726 N N . ARG A 1 92 ? -12.559 6.395 13.438 1.00 96.94 92 ARG A N 1
ATOM 727 C CA . ARG A 1 92 ? -11.561 7.398 13.054 1.00 96.94 92 ARG A CA 1
ATOM 728 C C . ARG A 1 92 ? -10.293 6.747 12.501 1.00 96.94 92 ARG A C 1
ATOM 730 O O . ARG A 1 92 ? -9.806 7.174 11.457 1.00 96.94 92 ARG A O 1
ATOM 737 N N . ILE A 1 93 ? -9.788 5.704 13.159 1.00 97.31 93 ILE A N 1
ATOM 738 C CA . ILE A 1 93 ? -8.616 4.948 12.699 1.00 97.31 93 ILE A CA 1
ATOM 739 C C . ILE A 1 93 ? -8.900 4.283 11.351 1.00 97.31 93 ILE A C 1
ATOM 741 O O . ILE A 1 93 ? -8.084 4.422 10.446 1.00 97.31 93 ILE A O 1
ATOM 745 N N . ALA A 1 94 ? -10.056 3.632 11.187 1.00 97.62 94 ALA A N 1
ATOM 746 C CA . ALA A 1 94 ? -10.438 2.998 9.923 1.00 97.62 94 ALA A CA 1
ATOM 747 C C . ALA A 1 94 ? -10.444 4.009 8.764 1.00 97.62 94 ALA A C 1
ATOM 749 O O . ALA A 1 94 ? -9.787 3.795 7.751 1.00 97.62 94 ALA A O 1
ATOM 750 N N . LYS A 1 95 ? -11.069 5.177 8.960 1.00 96.12 95 LYS A N 1
ATOM 751 C CA . LYS A 1 95 ? -11.082 6.249 7.954 1.00 96.12 95 LYS A CA 1
ATOM 752 C C . LYS A 1 95 ? -9.675 6.735 7.590 1.00 96.12 95 LYS A C 1
ATOM 754 O O . LYS A 1 95 ? -9.390 6.978 6.418 1.00 96.12 95 LYS A O 1
ATOM 759 N N . HIS A 1 96 ? -8.800 6.919 8.579 1.00 96.81 96 HIS A N 1
ATOM 760 C CA . HIS A 1 96 ? -7.420 7.339 8.325 1.00 96.81 96 HIS A CA 1
ATOM 761 C C . HIS A 1 96 ? -6.607 6.252 7.617 1.00 96.81 96 HIS A C 1
ATOM 763 O O . HIS A 1 96 ? -5.811 6.574 6.738 1.00 96.81 96 HIS A O 1
ATOM 769 N N . TYR A 1 97 ? -6.830 4.984 7.959 1.00 97.69 97 TYR A N 1
ATOM 770 C CA . TYR A 1 97 ? -6.200 3.851 7.294 1.00 97.69 97 TYR A CA 1
ATOM 771 C C . TYR A 1 97 ? -6.603 3.766 5.820 1.00 97.69 97 TYR A C 1
ATOM 773 O O . TYR A 1 97 ? -5.731 3.681 4.958 1.00 97.69 97 TYR A O 1
ATOM 781 N N . ASP A 1 98 ? -7.897 3.878 5.512 1.00 96.94 98 ASP A N 1
ATOM 782 C CA . ASP A 1 98 ? -8.386 3.857 4.130 1.00 96.94 98 ASP A CA 1
ATOM 783 C C . ASP A 1 98 ? -7.808 5.026 3.322 1.00 96.94 98 ASP A C 1
ATOM 785 O O . ASP A 1 98 ? -7.333 4.856 2.196 1.00 96.94 98 ASP A O 1
ATOM 789 N N . HIS A 1 99 ? -7.765 6.220 3.921 1.00 97.44 99 HIS A N 1
ATOM 790 C CA . HIS A 1 99 ? -7.145 7.379 3.289 1.00 97.44 99 HIS A CA 1
ATOM 791 C C . HIS A 1 99 ? -5.652 7.157 3.010 1.00 97.44 99 HIS A C 1
ATOM 793 O O . HIS A 1 99 ? -5.192 7.405 1.898 1.00 97.44 99 HIS A O 1
ATOM 799 N N . LEU A 1 100 ? -4.900 6.625 3.974 1.00 97.25 100 LEU A N 1
ATOM 800 C CA . LEU A 1 100 ? -3.485 6.319 3.782 1.00 97.25 100 LEU A CA 1
ATOM 801 C C . LEU A 1 100 ? -3.281 5.240 2.709 1.00 97.25 100 LEU A C 1
ATOM 803 O O . LEU A 1 100 ? -2.422 5.384 1.845 1.00 97.25 100 LEU A O 1
ATOM 807 N N . SER A 1 101 ? -4.093 4.185 2.717 1.00 97.81 101 SER A N 1
ATOM 808 C CA . SER A 1 101 ? -4.034 3.097 1.735 1.00 97.81 101 SER A CA 1
ATOM 809 C C . SER A 1 101 ? -4.272 3.602 0.306 1.00 97.81 101 SER A C 1
ATOM 811 O O . SER A 1 101 ? -3.528 3.263 -0.625 1.00 97.81 101 SER A O 1
ATOM 813 N N . THR A 1 102 ? -5.253 4.494 0.124 1.00 97.44 102 THR A N 1
ATOM 814 C CA . THR A 1 102 ? -5.494 5.135 -1.179 1.00 97.44 102 THR A CA 1
ATOM 815 C C . THR A 1 102 ? -4.318 6.014 -1.604 1.00 97.44 102 THR A C 1
ATOM 817 O O . THR A 1 102 ? -3.874 5.906 -2.747 1.00 97.44 102 THR A O 1
ATOM 820 N N . GLN A 1 103 ? -3.743 6.809 -0.697 1.00 97.38 103 GLN A N 1
ATOM 821 C CA . GLN A 1 103 ? -2.550 7.614 -0.985 1.00 97.38 103 GLN A CA 1
ATOM 822 C C . GLN A 1 103 ? -1.336 6.756 -1.363 1.00 97.38 103 GLN A C 1
ATOM 824 O O . GLN A 1 103 ? -0.677 7.041 -2.360 1.00 97.38 103 GLN A O 1
ATOM 829 N N . VAL A 1 104 ? -1.065 5.673 -0.633 1.00 97.50 104 VAL A N 1
ATOM 830 C CA . VAL A 1 104 ? 0.023 4.731 -0.951 1.00 97.50 104 VAL A CA 1
ATOM 831 C C . VAL A 1 104 ? -0.183 4.113 -2.334 1.00 97.50 104 VAL A C 1
ATOM 833 O O . VAL A 1 104 ? 0.759 4.015 -3.122 1.00 97.50 104 VAL A O 1
ATOM 836 N N . THR A 1 105 ? -1.422 3.753 -2.673 1.00 96.50 105 THR A N 1
ATOM 837 C CA . THR A 1 105 ? -1.760 3.231 -4.003 1.00 96.50 105 THR A CA 1
ATOM 838 C C . THR A 1 105 ? -1.515 4.272 -5.096 1.00 96.50 105 THR A C 1
ATOM 840 O O . THR A 1 105 ? -0.959 3.940 -6.144 1.00 96.50 105 THR A O 1
ATOM 843 N N . LEU A 1 106 ? -1.887 5.534 -4.860 1.00 97.00 106 LEU A N 1
ATOM 844 C CA . LEU A 1 106 ? -1.628 6.635 -5.792 1.00 97.00 106 LEU A CA 1
ATOM 845 C C . LEU A 1 106 ? -0.129 6.873 -5.987 1.00 97.00 106 LEU A C 1
ATOM 847 O O . LEU A 1 106 ? 0.308 6.983 -7.127 1.00 97.00 106 LEU A O 1
ATOM 851 N N . ILE A 1 107 ? 0.663 6.878 -4.911 1.00 97.31 107 ILE A N 1
ATOM 852 C CA . ILE A 1 107 ? 2.125 7.019 -4.985 1.00 97.31 107 ILE A CA 1
ATOM 853 C C . ILE A 1 107 ? 2.734 5.866 -5.784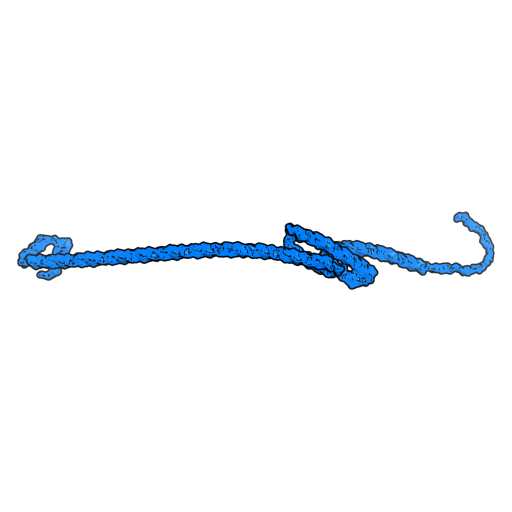 1.00 97.31 107 ILE A C 1
ATOM 855 O O . ILE A 1 107 ? 3.581 6.096 -6.643 1.00 97.31 107 ILE A O 1
ATOM 859 N N . ARG A 1 108 ? 2.273 4.628 -5.569 1.00 96.19 108 ARG A N 1
ATOM 860 C CA . ARG A 1 108 ? 2.749 3.470 -6.336 1.00 96.19 108 ARG A CA 1
ATOM 861 C C . ARG A 1 108 ? 2.433 3.605 -7.826 1.00 96.19 108 ARG A C 1
ATOM 863 O O . ARG A 1 108 ? 3.304 3.359 -8.654 1.00 96.19 108 ARG A O 1
ATOM 870 N N . ARG A 1 109 ? 1.208 4.018 -8.172 1.00 95.00 109 ARG A N 1
ATOM 871 C CA . ARG A 1 109 ? 0.807 4.276 -9.567 1.00 95.00 109 ARG A CA 1
ATOM 872 C C . ARG A 1 109 ? 1.632 5.403 -10.186 1.00 95.00 109 ARG A C 1
ATOM 874 O O . ARG A 1 109 ? 2.095 5.261 -11.311 1.00 95.00 109 ARG A O 1
ATOM 881 N N . LEU A 1 110 ? 1.859 6.483 -9.443 1.00 95.94 110 LEU A N 1
ATOM 882 C CA . LEU A 1 110 ? 2.701 7.592 -9.880 1.00 95.94 110 LEU A CA 1
ATOM 883 C C . LEU A 1 110 ? 4.149 7.148 -10.105 1.00 95.94 110 LEU A C 1
ATOM 885 O O . LEU A 1 110 ? 4.747 7.568 -11.084 1.00 95.94 110 LEU A O 1
ATOM 889 N N . GLY A 1 111 ? 4.692 6.275 -9.253 1.00 94.25 111 GLY A N 1
ATOM 890 C CA . GLY A 1 111 ? 6.028 5.704 -9.429 1.00 94.25 111 GLY A CA 1
ATOM 891 C C . GLY A 1 111 ? 6.171 4.944 -10.748 1.00 94.25 111 GLY A C 1
ATOM 892 O O . GLY A 1 111 ? 7.143 5.147 -11.465 1.00 94.25 111 GLY A O 1
ATOM 893 N N . ILE A 1 112 ? 5.164 4.146 -11.121 1.00 90.25 112 ILE A N 1
ATOM 894 C CA . ILE A 1 112 ? 5.145 3.439 -12.414 1.00 90.25 112 ILE A CA 1
ATOM 895 C C . ILE A 1 112 ? 5.140 4.438 -13.579 1.00 90.25 112 ILE A C 1
ATOM 897 O O . ILE A 1 112 ? 5.927 4.306 -14.513 1.00 90.25 112 ILE A O 1
ATOM 901 N N . VAL A 1 113 ? 4.286 5.466 -13.512 1.00 91.06 113 VAL A N 1
ATOM 902 C CA . VAL A 1 113 ? 4.222 6.517 -14.543 1.00 91.06 113 VAL A CA 1
ATOM 903 C C . VAL A 1 113 ? 5.543 7.283 -14.633 1.00 91.06 113 VAL A C 1
ATOM 905 O O . VAL A 1 113 ? 6.021 7.561 -15.729 1.00 91.06 113 VAL A O 1
ATOM 908 N N . TYR A 1 114 ? 6.144 7.612 -13.492 1.00 93.19 114 TYR A N 1
ATOM 909 C CA . TYR A 1 114 ? 7.414 8.322 -13.423 1.00 93.19 114 TYR A CA 1
ATOM 910 C C . TYR A 1 114 ? 8.544 7.524 -14.076 1.00 93.19 114 TYR A C 1
ATOM 912 O O . TYR A 1 114 ? 9.276 8.089 -14.886 1.00 93.19 114 TYR A O 1
ATOM 920 N N . GLU A 1 115 ? 8.662 6.224 -13.795 1.00 88.69 115 GLU A N 1
ATOM 921 C CA . GLU A 1 115 ? 9.709 5.414 -14.426 1.00 88.69 115 GLU A CA 1
ATOM 922 C C . GLU A 1 115 ? 9.479 5.209 -15.924 1.00 88.69 115 GLU A C 1
ATOM 924 O O . GLU A 1 115 ? 10.434 5.277 -16.698 1.00 88.69 115 GLU A O 1
ATOM 929 N N . ALA A 1 116 ? 8.225 5.082 -16.369 1.00 86.81 116 ALA A N 1
ATOM 930 C CA . ALA A 1 116 ? 7.912 5.075 -17.798 1.00 86.81 116 ALA A CA 1
ATOM 931 C C . ALA A 1 116 ? 8.333 6.394 -18.477 1.00 86.81 116 ALA A C 1
ATOM 933 O O . ALA A 1 116 ? 9.013 6.380 -19.503 1.00 86.81 116 ALA A O 1
ATOM 934 N N . LEU A 1 117 ? 8.000 7.546 -17.879 1.00 89.94 117 LEU A N 1
ATOM 935 C CA . LEU A 1 117 ? 8.404 8.865 -18.384 1.00 89.94 117 LEU A CA 1
ATOM 936 C C . LEU A 1 117 ? 9.924 9.043 -18.395 1.00 89.94 117 LEU A C 1
ATOM 938 O O . LEU A 1 117 ? 10.476 9.601 -19.345 1.00 89.94 117 LEU A O 1
ATOM 942 N N . ARG A 1 118 ? 10.615 8.560 -17.360 1.00 89.88 118 ARG A N 1
ATOM 943 C CA . ARG A 1 118 ? 12.075 8.600 -17.281 1.00 89.88 118 ARG A CA 1
ATOM 944 C C . ARG A 1 118 ? 12.718 7.739 -18.366 1.00 89.88 118 ARG A C 1
ATOM 946 O O . ARG A 1 118 ? 13.690 8.181 -18.977 1.00 89.88 118 ARG A O 1
ATOM 953 N N . GLY A 1 119 ? 12.149 6.565 -18.640 1.00 88.38 119 GLY A N 1
ATOM 954 C CA . GLY A 1 119 ? 12.524 5.713 -19.767 1.00 88.38 119 GLY A CA 1
ATOM 955 C C . GLY A 1 119 ? 12.380 6.443 -21.103 1.00 88.38 119 GLY A C 1
ATOM 956 O O . GLY A 1 119 ? 13.353 6.546 -21.847 1.00 88.38 119 GLY A O 1
ATOM 957 N N . ILE A 1 120 ? 11.216 7.052 -21.358 1.00 89.44 120 ILE A N 1
ATOM 958 C CA . ILE A 1 120 ? 10.952 7.842 -22.576 1.00 89.44 120 ILE A CA 1
ATOM 959 C C . ILE A 1 120 ? 11.956 8.990 -22.727 1.00 89.44 120 ILE A C 1
ATOM 961 O O . ILE A 1 120 ? 12.502 9.203 -23.811 1.00 89.44 120 ILE A O 1
ATOM 965 N N . LEU A 1 121 ? 12.227 9.733 -21.651 1.00 90.19 121 LEU A N 1
ATOM 966 C CA . LEU A 1 121 ? 13.182 10.839 -21.680 1.00 90.19 121 LEU A CA 1
ATOM 967 C C . LEU A 1 121 ? 14.597 10.347 -22.003 1.00 90.19 121 LEU A C 1
ATOM 969 O O . LEU A 1 121 ? 15.284 10.971 -22.816 1.00 90.19 121 LEU A O 1
ATOM 973 N N . ARG A 1 122 ? 15.023 9.234 -21.393 1.00 91.00 122 ARG A N 1
ATOM 974 C CA . ARG A 1 122 ? 16.338 8.635 -21.643 1.00 91.00 122 ARG A CA 1
ATOM 975 C C . ARG A 1 122 ? 16.467 8.205 -23.101 1.00 91.00 122 ARG A C 1
ATOM 977 O O . ARG A 1 122 ? 17.373 8.700 -23.767 1.00 91.00 122 ARG A O 1
ATOM 984 N N . ILE A 1 123 ? 15.516 7.416 -23.604 1.00 91.19 123 ILE A N 1
ATOM 985 C CA . ILE A 1 123 ? 15.431 6.971 -25.006 1.00 91.19 123 ILE A CA 1
ATOM 986 C C . ILE A 1 123 ? 15.509 8.173 -25.950 1.00 91.19 123 ILE A C 1
ATOM 988 O O . ILE A 1 123 ? 16.378 8.229 -26.813 1.00 91.19 123 ILE A O 1
ATOM 992 N N . SER A 1 124 ? 14.680 9.194 -25.723 1.00 90.19 124 SER A N 1
ATOM 993 C CA . SER A 1 124 ? 14.659 10.409 -26.548 1.00 90.19 124 SER A CA 1
ATOM 994 C C . SER A 1 124 ? 15.997 11.156 -26.534 1.00 90.19 124 SER A C 1
ATOM 996 O O . SER A 1 124 ? 16.423 11.716 -27.544 1.00 90.19 124 SER A O 1
ATOM 998 N N . SER A 1 125 ? 16.665 11.208 -25.378 1.00 92.12 125 SER A N 1
ATOM 999 C CA . SER A 1 125 ? 17.949 11.895 -25.239 1.00 92.12 125 SER A CA 1
ATOM 1000 C C . SER A 1 125 ? 19.093 11.142 -25.914 1.00 92.12 125 SER A C 1
ATOM 1002 O O . SER A 1 125 ? 19.911 11.782 -26.573 1.00 92.12 125 SER A O 1
ATOM 1004 N N . THR A 1 126 ? 19.123 9.813 -25.798 1.00 91.12 126 THR A N 1
ATOM 1005 C CA . THR A 1 126 ? 20.129 8.953 -26.428 1.00 91.12 126 THR A CA 1
ATOM 1006 C C . THR A 1 126 ? 19.908 8.884 -27.936 1.00 91.12 126 THR A C 1
ATOM 1008 O O . THR A 1 126 ? 20.861 9.060 -28.685 1.00 91.12 126 THR A O 1
ATOM 1011 N N . LEU A 1 127 ? 18.660 8.791 -28.405 1.00 91.12 127 LEU A N 1
ATOM 1012 C CA . LEU A 1 127 ? 18.331 8.845 -29.833 1.00 91.12 127 LEU A CA 1
ATOM 1013 C C . LEU A 1 127 ? 18.764 10.172 -30.477 1.00 91.12 127 LEU A C 1
ATOM 1015 O O . LEU A 1 127 ? 19.338 10.195 -31.561 1.00 91.12 127 LEU A O 1
ATOM 1019 N N . ARG A 1 128 ? 18.567 11.300 -29.787 1.00 90.69 128 ARG A N 1
ATOM 1020 C CA . ARG A 1 128 ? 19.067 12.596 -30.269 1.00 90.69 128 ARG A CA 1
ATOM 1021 C C . ARG A 1 128 ? 20.596 12.652 -30.331 1.00 90.69 128 ARG A C 1
ATOM 1023 O O . ARG A 1 128 ? 21.127 13.292 -31.233 1.00 90.69 128 ARG A O 1
ATOM 1030 N N . LYS A 1 129 ? 21.301 12.025 -29.382 1.00 89.81 129 LYS A N 1
ATOM 1031 C CA . LYS A 1 129 ? 22.769 11.916 -29.435 1.00 89.81 129 LYS A CA 1
ATOM 1032 C C . LYS A 1 129 ? 23.213 11.061 -30.617 1.00 89.81 129 LYS A C 1
ATOM 1034 O O . LYS A 1 129 ? 24.131 11.467 -31.314 1.00 89.81 129 LYS A O 1
ATOM 1039 N N . LEU A 1 130 ? 22.522 9.952 -30.868 1.00 88.88 130 LEU A N 1
ATOM 1040 C CA . LEU A 1 130 ? 22.782 9.060 -31.992 1.00 88.88 130 LEU A CA 1
ATOM 1041 C C . LEU A 1 130 ? 22.638 9.784 -33.342 1.00 88.88 130 LEU A C 1
ATOM 1043 O O . LEU A 1 130 ? 23.540 9.732 -34.169 1.00 88.88 130 LEU A O 1
ATOM 1047 N N . HIS A 1 131 ? 21.573 10.566 -33.532 1.00 87.88 131 HIS A N 1
ATOM 1048 C CA . HIS A 1 131 ? 21.429 11.383 -34.744 1.00 87.88 131 HIS A CA 1
ATOM 1049 C C . HIS A 1 131 ? 22.498 12.477 -34.887 1.00 87.88 131 HIS A C 1
ATOM 1051 O O . HIS A 1 131 ? 22.762 12.938 -35.994 1.00 87.88 131 HIS A O 1
ATOM 1057 N N . ALA A 1 132 ? 23.092 12.929 -33.780 1.00 87.88 132 ALA A N 1
ATOM 1058 C CA . ALA A 1 132 ? 24.146 13.939 -33.789 1.00 87.88 132 ALA A CA 1
ATOM 1059 C C . ALA A 1 132 ? 25.559 13.342 -33.909 1.00 87.88 132 ALA A C 1
ATOM 1061 O O . ALA A 1 132 ? 26.503 14.086 -34.183 1.00 87.88 132 ALA A O 1
ATOM 1062 N N . SER A 1 133 ? 25.733 12.036 -33.686 1.00 84.56 133 SER A N 1
ATOM 1063 C CA . SER A 1 133 ? 27.042 11.391 -33.735 1.00 84.56 133 SER A CA 1
ATOM 1064 C C . SER A 1 133 ? 27.440 11.102 -35.179 1.00 84.56 133 SER A C 1
ATOM 1066 O O . SER A 1 133 ? 26.780 10.328 -35.872 1.00 84.56 133 SER A O 1
ATOM 1068 N N . SER A 1 134 ? 28.544 11.710 -35.610 1.00 77.75 134 SER A N 1
ATOM 1069 C CA . SER A 1 134 ? 29.169 11.448 -36.911 1.00 77.75 134 SER A CA 1
ATOM 1070 C C . SER A 1 134 ? 30.136 10.255 -36.886 1.00 77.75 134 SER A C 1
ATOM 1072 O O . SER A 1 134 ? 30.526 9.782 -37.950 1.00 77.75 134 SER A O 1
ATOM 1074 N N . ASP A 1 135 ? 30.545 9.796 -35.700 1.00 85.06 135 ASP A N 1
ATOM 1075 C CA . ASP A 1 135 ? 31.521 8.717 -35.526 1.00 85.06 135 ASP A CA 1
ATOM 1076 C C . ASP A 1 135 ? 30.826 7.377 -35.257 1.00 85.06 135 ASP A C 1
ATOM 1078 O O . ASP A 1 135 ? 30.008 7.264 -34.341 1.00 85.06 135 ASP A O 1
ATOM 1082 N N . ILE A 1 136 ? 31.225 6.334 -35.994 1.00 83.44 136 ILE A N 1
ATOM 1083 C CA . ILE A 1 136 ? 30.652 4.975 -35.905 1.00 83.44 136 ILE A CA 1
ATOM 1084 C C . ILE A 1 136 ? 30.739 4.408 -34.480 1.00 83.44 136 ILE A C 1
ATOM 1086 O O . ILE A 1 136 ? 29.809 3.756 -34.016 1.00 83.44 136 ILE A O 1
ATOM 1090 N N . VAL A 1 137 ? 31.828 4.692 -33.760 1.00 85.06 137 VAL A N 1
ATOM 1091 C CA . VAL A 1 137 ? 32.049 4.209 -32.385 1.00 85.06 137 VAL A CA 1
ATOM 1092 C C . VAL A 1 137 ? 31.028 4.799 -31.414 1.00 85.06 137 VAL A C 1
ATOM 1094 O O . VAL A 1 137 ? 30.434 4.075 -30.620 1.00 85.06 137 VAL A O 1
ATOM 1097 N N . GLN A 1 138 ? 30.794 6.111 -31.499 1.00 86.88 138 GLN A N 1
ATOM 1098 C CA . GLN A 1 138 ? 29.828 6.799 -30.640 1.00 86.88 138 GLN A CA 1
ATOM 1099 C C . GLN A 1 138 ? 28.393 6.406 -30.991 1.00 86.88 138 GLN A C 1
ATOM 1101 O O . GLN A 1 138 ? 27.562 6.243 -30.099 1.00 86.88 138 GLN A O 1
ATOM 1106 N N . ALA A 1 139 ? 28.109 6.231 -32.283 1.00 87.19 139 ALA A N 1
ATOM 1107 C CA . ALA A 1 139 ? 26.805 5.790 -32.751 1.00 87.19 139 ALA A CA 1
ATOM 1108 C C . ALA A 1 139 ? 26.489 4.366 -32.258 1.00 87.19 139 ALA A C 1
ATOM 1110 O O . ALA A 1 139 ? 25.415 4.116 -31.720 1.00 87.19 139 ALA A O 1
ATOM 1111 N N . SER A 1 140 ? 27.452 3.454 -32.360 1.00 85.12 140 SER A N 1
ATOM 1112 C CA . SER A 1 140 ? 27.341 2.071 -31.888 1.00 85.12 140 SER A CA 1
ATOM 1113 C C . SER A 1 140 ? 27.145 1.972 -30.366 1.00 85.12 140 SER A C 1
ATOM 1115 O O . SER A 1 140 ? 26.248 1.266 -29.912 1.00 85.12 140 SER A O 1
ATOM 1117 N N . GLU A 1 141 ? 27.875 2.762 -29.568 1.00 87.88 141 GLU A N 1
ATOM 1118 C CA . GLU A 1 141 ? 27.662 2.848 -28.110 1.00 87.88 141 GLU A CA 1
ATOM 1119 C C . GLU A 1 141 ? 26.262 3.386 -27.758 1.00 87.88 141 GLU A C 1
ATOM 1121 O O . GLU A 1 141 ? 25.596 2.878 -26.853 1.00 87.88 141 GLU A O 1
ATOM 1126 N N . CYS A 1 142 ? 25.769 4.382 -28.504 1.00 89.19 142 CYS A N 1
ATOM 1127 C CA . CYS A 1 142 ? 24.411 4.892 -28.319 1.00 89.19 142 CYS A CA 1
ATOM 1128 C C . CYS A 1 142 ? 23.345 3.849 -28.687 1.00 89.19 142 CYS A C 1
ATOM 1130 O O . CYS A 1 142 ? 22.318 3.795 -28.015 1.00 89.19 142 CYS A O 1
ATOM 1132 N N . VAL A 1 143 ? 23.566 3.031 -29.723 1.00 88.94 143 VAL A N 1
ATOM 1133 C CA . VAL A 1 143 ? 22.658 1.935 -30.111 1.00 88.94 143 VAL A CA 1
ATOM 1134 C C . VAL A 1 143 ? 22.613 0.855 -29.027 1.00 88.94 143 VAL A C 1
ATOM 1136 O O . VAL A 1 143 ? 21.523 0.428 -28.656 1.00 88.94 143 VAL A O 1
ATOM 1139 N N . GLU A 1 144 ? 23.756 0.478 -28.453 1.00 87.75 144 GLU A N 1
ATOM 1140 C CA . GLU A 1 144 ? 23.827 -0.488 -27.347 1.00 87.75 144 GLU A CA 1
ATOM 1141 C C . GLU A 1 144 ? 23.081 0.011 -26.095 1.00 87.75 144 GLU A C 1
ATOM 1143 O O . GLU A 1 144 ? 22.260 -0.709 -25.518 1.00 87.75 144 GLU A O 1
ATOM 1148 N N . GLU A 1 145 ? 23.297 1.272 -25.690 1.00 88.06 145 GLU A N 1
ATOM 1149 C CA . GLU A 1 145 ? 22.569 1.869 -24.558 1.00 88.06 145 GLU A CA 1
ATOM 1150 C C . GLU A 1 145 ? 21.051 1.879 -24.810 1.00 88.06 145 GLU A C 1
ATOM 1152 O O . GLU A 1 145 ? 20.238 1.712 -23.888 1.00 88.06 145 GLU A O 1
ATOM 1157 N N . LEU A 1 146 ? 20.659 2.086 -26.063 1.00 89.25 146 LEU A N 1
ATOM 1158 C CA . LEU A 1 146 ? 19.271 2.183 -26.472 1.00 89.25 146 LEU A CA 1
ATOM 1159 C C . LEU A 1 146 ? 18.590 0.814 -26.474 1.00 89.25 146 LEU A C 1
ATOM 1161 O O . LEU A 1 146 ? 17.526 0.691 -25.868 1.00 89.25 146 LEU A O 1
ATOM 1165 N N . ASP A 1 147 ? 19.239 -0.214 -27.024 1.00 88.31 147 ASP A N 1
ATOM 1166 C CA . ASP A 1 147 ? 18.783 -1.608 -26.965 1.00 88.31 147 ASP A CA 1
ATOM 1167 C C . ASP A 1 147 ? 18.650 -2.073 -25.497 1.00 88.31 147 ASP A C 1
ATOM 1169 O O . ASP A 1 147 ? 17.629 -2.651 -25.107 1.00 88.31 147 ASP A O 1
ATOM 1173 N N . TYR A 1 148 ? 19.601 -1.716 -24.624 1.00 88.19 148 TYR A N 1
ATOM 1174 C CA . TYR A 1 148 ? 19.493 -1.973 -23.182 1.00 88.19 148 TYR A CA 1
ATOM 1175 C C . TYR A 1 148 ? 18.294 -1.255 -22.540 1.00 88.19 148 TYR A C 1
ATOM 1177 O O . TYR A 1 148 ? 17.550 -1.846 -21.754 1.00 88.19 148 TYR A O 1
ATOM 1185 N N . THR A 1 149 ? 18.071 0.017 -22.879 1.00 86.81 149 THR A N 1
ATOM 1186 C CA . THR A 1 149 ? 16.969 0.807 -22.307 1.00 86.81 149 THR A CA 1
ATOM 1187 C C . THR A 1 149 ? 15.601 0.311 -22.789 1.00 86.81 149 THR A C 1
ATOM 1189 O O . THR A 1 149 ? 14.660 0.265 -21.995 1.00 86.81 149 THR A O 1
ATOM 1192 N N . PHE A 1 150 ? 15.482 -0.123 -24.047 1.00 87.00 150 PHE A N 1
ATOM 1193 C CA . PHE A 1 150 ? 14.259 -0.730 -24.581 1.00 87.00 150 PHE A CA 1
ATOM 1194 C C . PHE A 1 150 ? 13.953 -2.096 -23.957 1.00 87.00 150 PHE A C 1
ATOM 1196 O O . PHE A 1 150 ? 12.782 -2.413 -23.764 1.00 87.00 150 PHE A O 1
ATOM 1203 N N . ASN A 1 151 ? 14.963 -2.880 -23.571 1.00 86.06 151 ASN A N 1
ATOM 1204 C CA . ASN A 1 151 ? 14.751 -4.152 -22.867 1.00 86.06 151 ASN A CA 1
ATOM 1205 C C . ASN A 1 151 ? 14.209 -3.979 -21.437 1.00 86.06 151 ASN A C 1
ATOM 1207 O O . ASN A 1 151 ? 13.586 -4.891 -20.896 1.00 86.06 151 ASN A O 1
ATOM 1211 N N . LEU A 1 152 ? 14.429 -2.816 -20.818 1.00 83.12 152 LEU A N 1
ATOM 1212 C CA . LEU A 1 152 ? 13.971 -2.513 -19.459 1.00 83.12 152 LEU A CA 1
ATOM 1213 C C . LEU A 1 152 ? 12.550 -1.934 -19.393 1.00 83.12 152 LEU A C 1
ATOM 1215 O O . LEU A 1 152 ? 11.956 -1.915 -18.314 1.00 83.12 152 LEU A O 1
ATOM 1219 N N . VAL A 1 153 ? 12.011 -1.432 -20.508 1.00 82.31 153 VAL A N 1
ATOM 1220 C CA . VAL A 1 153 ? 10.731 -0.708 -20.555 1.00 82.31 153 VAL A CA 1
ATOM 1221 C C . VAL A 1 153 ? 9.720 -1.483 -21.398 1.00 82.31 153 VAL A C 1
ATOM 1223 O O . VAL A 1 153 ? 10.008 -1.870 -22.523 1.00 82.31 153 VAL A O 1
ATOM 1226 N N . GLU A 1 154 ? 8.492 -1.661 -20.907 1.00 79.06 154 GLU A N 1
ATOM 1227 C CA . GLU A 1 154 ? 7.384 -2.168 -21.728 1.00 79.06 154 GLU A CA 1
ATOM 1228 C C . GLU A 1 154 ? 6.934 -1.078 -22.719 1.00 79.06 154 GLU A C 1
ATOM 1230 O O . GLU A 1 154 ? 6.094 -0.235 -22.417 1.00 79.06 154 GLU A O 1
ATOM 1235 N N . TRP A 1 155 ? 7.548 -1.050 -23.903 1.00 79.69 155 TRP A N 1
ATOM 1236 C CA . TRP A 1 155 ? 7.332 -0.003 -24.912 1.00 79.69 155 TRP A CA 1
ATOM 1237 C C . TRP A 1 155 ? 6.156 -0.272 -25.861 1.00 79.69 155 TRP A C 1
ATOM 1239 O O . TRP A 1 155 ? 5.678 0.642 -26.535 1.00 79.69 155 TRP A O 1
ATOM 1249 N N . LYS A 1 156 ? 5.672 -1.516 -25.922 1.00 76.94 156 LYS A N 1
ATOM 1250 C CA . LYS A 1 156 ? 4.575 -1.922 -26.813 1.00 76.94 156 LYS A CA 1
ATOM 1251 C C . LYS A 1 156 ? 3.262 -1.274 -26.368 1.00 76.94 156 LYS A C 1
ATOM 1253 O O . LYS A 1 156 ? 2.844 -1.447 -25.227 1.00 76.94 156 LYS A O 1
ATOM 1258 N N . GLY A 1 157 ? 2.603 -0.551 -27.273 1.00 78.81 157 GLY A N 1
ATOM 1259 C CA . GLY A 1 157 ? 1.369 0.192 -27.004 1.00 78.81 157 GLY A CA 1
ATOM 1260 C C . GLY A 1 157 ? 1.563 1.682 -26.702 1.00 78.81 157 GLY A C 1
ATOM 1261 O O . GLY A 1 157 ? 0.573 2.411 -26.626 1.00 78.81 157 GLY A O 1
ATOM 1262 N N . ILE A 1 158 ? 2.805 2.166 -26.570 1.00 82.00 158 ILE A N 1
ATOM 1263 C CA . ILE A 1 158 ? 3.106 3.602 -26.480 1.00 82.00 158 ILE A CA 1
ATOM 1264 C C . ILE A 1 158 ? 3.530 4.081 -27.870 1.00 82.00 158 ILE A C 1
ATOM 1266 O O . ILE A 1 158 ? 4.658 3.847 -28.295 1.00 82.00 158 ILE A O 1
ATOM 1270 N N . THR A 1 159 ? 2.640 4.793 -28.567 1.00 83.75 159 THR A N 1
ATOM 1271 C CA . THR A 1 159 ? 2.841 5.223 -29.967 1.00 83.75 159 THR A CA 1
ATOM 1272 C C . THR A 1 159 ? 4.157 5.970 -30.197 1.00 83.75 159 THR A C 1
ATOM 1274 O O . THR A 1 159 ? 4.831 5.729 -31.193 1.00 83.75 159 THR A O 1
ATOM 1277 N N . VAL A 1 160 ? 4.559 6.827 -29.252 1.00 82.31 160 VAL A N 1
ATOM 1278 C CA . VAL A 1 160 ? 5.822 7.582 -29.316 1.00 82.31 160 VAL A CA 1
ATOM 1279 C C . VAL A 1 160 ? 7.039 6.658 -29.232 1.00 82.31 160 VAL A C 1
ATOM 1281 O O . VAL A 1 160 ? 7.997 6.840 -29.974 1.00 82.31 160 VAL A O 1
ATOM 1284 N N . LEU A 1 161 ? 7.011 5.649 -28.357 1.00 84.50 161 LEU A N 1
ATOM 1285 C CA . LEU A 1 161 ? 8.119 4.701 -28.227 1.00 84.50 161 LEU A CA 1
ATOM 1286 C C . LEU A 1 161 ? 8.181 3.738 -29.412 1.00 84.50 161 LEU A C 1
ATOM 1288 O O . LEU A 1 161 ? 9.271 3.348 -29.811 1.00 84.50 161 LEU A O 1
ATOM 1292 N N . GLU A 1 162 ? 7.041 3.375 -29.998 1.00 86.31 162 GLU A N 1
ATOM 1293 C CA . GLU A 1 162 ? 6.995 2.556 -31.213 1.00 86.31 162 GLU A CA 1
ATOM 1294 C C . GLU A 1 162 ? 7.567 3.294 -32.429 1.00 86.31 162 GLU A C 1
ATOM 1296 O O . GLU A 1 162 ? 8.254 2.688 -33.252 1.00 86.31 162 GLU A O 1
ATOM 1301 N N . GLU A 1 163 ? 7.304 4.597 -32.548 1.00 87.81 163 GLU A N 1
ATOM 1302 C CA . GLU A 1 163 ? 7.921 5.451 -33.565 1.00 87.81 163 GLU A CA 1
ATOM 1303 C C . GLU A 1 163 ? 9.431 5.570 -33.336 1.00 87.81 163 GLU A C 1
ATOM 1305 O O . GLU A 1 163 ? 10.210 5.261 -34.237 1.00 87.81 163 GLU A O 1
ATOM 1310 N N . GLN A 1 164 ? 9.848 5.885 -32.106 1.00 87.06 164 GLN A N 1
ATOM 1311 C CA . GLN A 1 164 ? 11.265 5.959 -31.748 1.00 87.06 164 GLN A CA 1
ATOM 1312 C C . GLN A 1 164 ? 11.984 4.632 -31.988 1.00 87.06 164 GLN A C 1
ATOM 1314 O O . GLN A 1 164 ? 13.073 4.630 -32.541 1.00 87.06 164 GLN A O 1
ATOM 1319 N N . HIS A 1 165 ? 11.373 3.495 -31.658 1.00 87.31 165 HIS A N 1
ATOM 1320 C CA . HIS A 1 165 ? 11.946 2.180 -31.931 1.00 87.31 165 HIS A CA 1
ATOM 1321 C C . HIS A 1 165 ? 12.128 1.931 -33.437 1.00 87.31 165 HIS A C 1
ATOM 1323 O O . HIS A 1 165 ? 13.143 1.378 -33.853 1.00 87.31 165 HIS A O 1
ATOM 1329 N N . LYS A 1 166 ? 11.180 2.349 -34.290 1.00 87.50 166 LYS A N 1
ATOM 1330 C CA . LYS A 1 166 ? 11.362 2.266 -35.753 1.00 87.50 166 LYS A CA 1
ATOM 1331 C C . LYS A 1 166 ? 12.540 3.112 -36.220 1.00 87.50 166 LYS A C 1
ATOM 1333 O O . LYS A 1 166 ? 13.281 2.673 -37.094 1.00 87.50 166 LYS A O 1
ATOM 1338 N N . ASP A 1 167 ? 12.713 4.299 -35.651 1.00 86.56 167 ASP A N 1
ATOM 1339 C CA . ASP A 1 167 ? 13.841 5.164 -35.989 1.00 86.56 167 ASP A CA 1
ATOM 1340 C C . ASP A 1 167 ? 15.172 4.578 -35.511 1.00 86.56 167 ASP A C 1
ATOM 1342 O O . ASP A 1 167 ? 16.147 4.622 -36.254 1.00 86.56 167 ASP A O 1
ATOM 1346 N N . VAL A 1 168 ? 15.197 3.909 -34.357 1.00 87.81 168 VAL A N 1
ATOM 1347 C CA . VAL A 1 168 ? 16.367 3.150 -33.889 1.00 87.81 168 VAL A CA 1
ATOM 1348 C C . VAL A 1 168 ? 16.738 2.028 -34.840 1.00 87.81 168 VAL A C 1
ATOM 1350 O O . VAL A 1 168 ? 17.912 1.868 -35.146 1.00 87.81 168 VAL A O 1
ATOM 1353 N N . VAL A 1 169 ? 15.760 1.278 -35.352 1.00 87.00 169 VAL A N 1
ATOM 1354 C CA . VAL A 1 169 ? 16.028 0.216 -36.332 1.00 87.00 169 VAL A CA 1
ATOM 1355 C C . VAL A 1 169 ? 16.637 0.791 -37.616 1.00 87.00 169 VAL A C 1
ATOM 1357 O O . VAL A 1 169 ? 17.638 0.263 -38.094 1.00 87.00 169 VAL A O 1
ATOM 1360 N N . LYS A 1 170 ? 16.108 1.904 -38.141 1.00 88.12 170 LYS A N 1
ATOM 1361 C CA . LYS A 1 170 ? 16.694 2.577 -39.319 1.00 88.12 170 LYS A CA 1
ATOM 1362 C C . LYS A 1 170 ? 18.119 3.058 -39.051 1.00 88.12 170 LYS A C 1
ATOM 1364 O O . LYS A 1 170 ? 18.998 2.944 -39.899 1.00 88.12 170 LYS A O 1
ATOM 1369 N N . GLU A 1 171 ? 18.349 3.613 -37.871 1.00 85.00 171 GLU A N 1
ATOM 1370 C CA . GLU A 1 171 ? 19.645 4.163 -37.499 1.00 85.00 171 GLU A CA 1
ATOM 1371 C C . GLU A 1 171 ? 20.676 3.055 -37.244 1.00 85.00 171 GLU A C 1
ATOM 1373 O O . GLU A 1 171 ? 21.837 3.178 -37.626 1.00 85.00 171 GLU A O 1
ATOM 1378 N N . LYS A 1 172 ? 20.231 1.914 -36.713 1.00 86.50 172 LYS A N 1
ATOM 1379 C CA . LYS A 1 172 ? 21.005 0.674 -36.608 1.00 86.50 172 LYS A CA 1
ATOM 1380 C C . LYS A 1 172 ? 21.428 0.157 -37.987 1.00 86.50 172 LYS A C 1
ATOM 1382 O O . LYS A 1 172 ? 22.586 -0.224 -38.167 1.00 86.50 172 LYS A O 1
ATOM 1387 N N . GLU A 1 173 ? 20.538 0.201 -38.980 1.00 86.62 173 GLU A N 1
ATOM 1388 C CA . GLU A 1 173 ? 20.870 -0.115 -40.377 1.00 86.62 173 GLU A CA 1
ATOM 1389 C C . GLU A 1 173 ? 21.894 0.872 -40.963 1.00 86.62 173 GLU A C 1
ATOM 1391 O O . GLU A 1 173 ? 22.859 0.434 -41.593 1.00 86.62 173 GLU A O 1
ATOM 1396 N N . ARG A 1 174 ? 21.749 2.182 -40.704 1.00 88.19 174 ARG A N 1
ATOM 1397 C CA . ARG A 1 174 ? 22.719 3.211 -41.130 1.00 88.19 174 ARG A CA 1
ATOM 1398 C C . ARG A 1 174 ? 24.115 2.940 -40.568 1.00 88.19 174 ARG A C 1
ATOM 1400 O O . ARG A 1 174 ? 25.071 2.862 -41.338 1.00 88.19 174 ARG A O 1
ATOM 1407 N N . VAL A 1 175 ? 24.230 2.752 -39.251 1.00 86.38 175 VAL A N 1
ATOM 1408 C CA . VAL A 1 175 ? 25.514 2.488 -38.574 1.00 86.38 175 VAL A CA 1
ATOM 1409 C C . VAL A 1 175 ? 26.138 1.184 -39.074 1.00 86.38 175 VAL A C 1
ATOM 1411 O O . VAL A 1 175 ? 27.346 1.114 -39.288 1.00 86.38 175 VAL A O 1
ATOM 1414 N N . THR A 1 176 ? 25.321 0.163 -39.342 1.00 85.00 176 THR A N 1
ATOM 1415 C CA . THR A 1 176 ? 25.794 -1.100 -39.926 1.00 85.00 176 THR A CA 1
ATOM 1416 C C . THR A 1 176 ? 26.320 -0.905 -41.352 1.00 85.00 176 THR A C 1
ATOM 1418 O O . THR A 1 176 ? 27.348 -1.479 -41.711 1.00 85.00 176 THR A O 1
ATOM 1421 N N . GLY A 1 177 ? 25.654 -0.083 -42.168 1.00 85.88 177 GLY A N 1
ATOM 1422 C CA . GLY A 1 177 ? 26.118 0.274 -43.511 1.00 85.88 177 GLY A CA 1
ATOM 1423 C C . GLY A 1 177 ? 27.454 1.019 -43.492 1.00 85.88 177 GLY A C 1
ATOM 1424 O O . GLY A 1 177 ? 28.373 0.659 -44.226 1.00 85.88 177 GLY A O 1
ATOM 1425 N N . GLU A 1 178 ? 27.598 1.996 -42.597 1.00 86.12 178 GLU A N 1
ATOM 1426 C CA . GLU A 1 178 ? 28.848 2.742 -42.404 1.00 86.12 178 GLU A CA 1
ATOM 1427 C C . GLU A 1 178 ? 29.987 1.853 -41.892 1.00 86.12 178 GLU A C 1
ATOM 1429 O O . GLU A 1 178 ? 31.124 1.974 -42.351 1.00 86.12 178 GLU A O 1
ATOM 1434 N N . ALA A 1 179 ? 29.691 0.902 -41.003 1.00 85.38 179 ALA A N 1
ATOM 1435 C CA . ALA A 1 179 ? 30.668 -0.084 -40.555 1.00 85.38 179 ALA A CA 1
ATOM 1436 C C . ALA A 1 179 ? 31.131 -1.001 -41.705 1.00 85.38 179 ALA A C 1
ATOM 1438 O O . ALA A 1 179 ? 32.326 -1.274 -41.823 1.00 85.38 179 ALA A O 1
ATOM 1439 N N . TRP A 1 180 ? 30.231 -1.429 -42.600 1.00 85.25 180 TRP A N 1
ATOM 1440 C CA . TRP A 1 180 ? 30.598 -2.209 -43.792 1.00 85.25 180 TRP A CA 1
ATOM 1441 C C . TRP A 1 180 ? 31.451 -1.418 -44.789 1.00 85.25 180 TRP A C 1
ATOM 1443 O O . TRP A 1 180 ? 32.435 -1.947 -45.315 1.00 85.25 180 TRP A O 1
ATOM 1453 N N . GLU A 1 181 ? 31.114 -0.152 -45.034 1.00 86.94 181 GLU A N 1
ATOM 1454 C CA . GLU A 1 181 ? 31.926 0.765 -45.845 1.00 86.94 181 GLU A CA 1
ATOM 1455 C C . GLU A 1 181 ? 33.334 0.930 -45.245 1.00 86.94 181 GLU A C 1
ATOM 1457 O O . GLU A 1 181 ? 34.341 0.848 -45.962 1.00 86.94 181 GLU A O 1
ATOM 1462 N N . LEU A 1 182 ? 33.428 1.076 -43.918 1.00 85.44 182 LEU A N 1
ATOM 1463 C CA . LEU A 1 182 ? 34.702 1.163 -43.208 1.00 85.44 182 LEU A CA 1
ATOM 1464 C C . LEU A 1 182 ? 35.512 -0.138 -43.336 1.00 85.44 182 LEU A C 1
ATOM 1466 O O . LEU A 1 182 ? 36.700 -0.090 -43.641 1.00 85.44 182 LEU A O 1
ATOM 1470 N N . ILE A 1 183 ? 34.882 -1.311 -43.222 1.00 85.31 183 ILE A N 1
ATOM 1471 C CA . ILE A 1 183 ? 35.546 -2.605 -43.461 1.00 85.31 183 ILE A CA 1
ATOM 1472 C C . ILE A 1 183 ? 36.101 -2.676 -44.887 1.00 85.31 183 ILE A C 1
ATOM 1474 O O . ILE A 1 183 ? 37.265 -3.034 -45.086 1.00 85.31 183 ILE A O 1
ATOM 1478 N N . HIS A 1 184 ? 35.301 -2.314 -45.892 1.00 85.06 184 HIS A N 1
ATOM 1479 C CA . HIS A 1 184 ? 35.723 -2.366 -47.290 1.00 85.06 184 HIS A CA 1
ATOM 1480 C C . HIS A 1 184 ? 36.877 -1.408 -47.601 1.00 85.06 184 HIS A C 1
ATOM 1482 O O . HIS A 1 184 ? 37.808 -1.773 -48.328 1.00 85.06 184 HIS A O 1
ATOM 1488 N N . THR A 1 185 ? 36.839 -0.194 -47.056 1.00 86.50 185 THR A N 1
ATOM 1489 C CA . THR A 1 185 ? 37.885 0.817 -47.252 1.00 86.50 185 THR A CA 1
ATOM 1490 C C . THR A 1 185 ? 39.159 0.485 -46.474 1.00 86.50 185 THR A C 1
ATOM 1492 O O . THR A 1 185 ? 40.248 0.546 -47.053 1.00 86.50 185 THR A O 1
ATOM 1495 N N . SER A 1 186 ? 39.055 0.041 -45.218 1.00 82.19 186 SER A N 1
ATOM 1496 C CA . SER A 1 186 ? 40.196 -0.407 -44.408 1.00 82.19 186 SER A CA 1
ATOM 1497 C C . SER A 1 186 ? 40.857 -1.660 -44.982 1.00 82.19 186 SER A C 1
ATOM 1499 O O . SER A 1 186 ? 42.085 -1.753 -44.988 1.00 82.19 186 SER A O 1
ATOM 1501 N N . PHE A 1 187 ? 40.086 -2.590 -45.554 1.00 79.25 187 PHE A N 1
ATOM 1502 C CA . PHE A 1 187 ? 40.638 -3.768 -46.225 1.00 79.25 187 PHE A CA 1
ATOM 1503 C C . PHE A 1 187 ? 41.423 -3.397 -47.493 1.00 79.25 187 PHE A C 1
ATOM 1505 O O . PHE A 1 187 ? 42.550 -3.864 -47.677 1.00 79.25 187 PHE A O 1
ATOM 1512 N N . LYS A 1 188 ? 40.885 -2.499 -48.335 1.00 82.44 188 LYS A N 1
ATOM 1513 C CA . LYS A 1 188 ? 41.585 -1.978 -49.528 1.00 82.44 188 LYS A CA 1
ATOM 1514 C C . LYS A 1 188 ? 42.860 -1.211 -49.168 1.00 82.44 188 LYS A C 1
ATOM 1516 O O . LYS A 1 188 ? 43.875 -1.359 -49.843 1.00 82.44 188 LYS A O 1
ATOM 1521 N N . SER A 1 189 ? 42.816 -0.436 -48.089 1.00 81.81 189 SER A N 1
ATOM 1522 C CA . SER A 1 189 ? 43.935 0.388 -47.614 1.00 81.81 189 SER A CA 1
ATOM 1523 C C . SER A 1 189 ? 44.920 -0.367 -46.706 1.00 81.81 189 SER A C 1
ATOM 1525 O O . SER A 1 189 ? 45.923 0.211 -46.293 1.00 81.81 189 SER A O 1
ATOM 1527 N N . ARG A 1 190 ? 44.669 -1.656 -46.406 1.00 77.31 190 ARG A N 1
ATOM 1528 C CA . ARG A 1 190 ? 45.420 -2.494 -45.443 1.00 77.31 190 ARG A CA 1
ATOM 1529 C C . ARG A 1 190 ? 45.529 -1.901 -44.030 1.00 77.31 190 ARG A C 1
ATOM 1531 O O . ARG A 1 190 ? 46.448 -2.248 -43.282 1.00 77.31 190 ARG A O 1
ATOM 1538 N N . ASP A 1 191 ? 44.584 -1.055 -43.643 1.00 81.12 191 ASP A N 1
ATOM 1539 C CA . ASP A 1 191 ? 44.539 -0.497 -42.298 1.00 81.12 191 ASP A CA 1
ATOM 1540 C C . ASP A 1 191 ? 43.955 -1.521 -41.315 1.00 81.12 191 ASP A C 1
ATOM 1542 O O . ASP A 1 191 ? 42.763 -1.831 -41.323 1.00 81.12 191 ASP A O 1
ATOM 1546 N N . ARG A 1 192 ? 44.823 -2.070 -40.460 1.00 77.69 192 ARG A N 1
ATOM 1547 C CA . ARG A 1 192 ? 44.438 -3.054 -39.441 1.00 77.69 192 ARG A CA 1
ATOM 1548 C C . ARG A 1 192 ? 43.672 -2.422 -38.280 1.00 77.69 192 ARG A C 1
ATOM 1550 O O . ARG A 1 192 ? 42.895 -3.127 -37.642 1.00 77.69 192 ARG A O 1
ATOM 1557 N N . ALA A 1 193 ? 43.893 -1.137 -38.000 1.00 82.44 193 ALA A N 1
ATOM 1558 C CA . ALA A 1 193 ? 43.246 -0.451 -36.887 1.00 82.44 193 ALA A CA 1
ATOM 1559 C C . ALA A 1 193 ? 41.778 -0.150 -37.216 1.00 82.44 193 ALA A C 1
ATOM 1561 O O . ALA A 1 193 ? 40.900 -0.531 -36.444 1.00 82.44 193 ALA A O 1
ATOM 1562 N N . GLY A 1 194 ? 41.503 0.427 -38.392 1.00 77.31 194 GLY A N 1
ATOM 1563 C CA . GLY A 1 194 ? 40.137 0.670 -38.863 1.00 77.31 194 GLY A CA 1
ATOM 1564 C C . GLY A 1 194 ? 39.321 -0.613 -39.047 1.00 77.31 194 GLY A C 1
ATOM 1565 O O . GLY A 1 194 ? 38.152 -0.651 -38.671 1.00 77.31 194 GLY A O 1
ATOM 1566 N N . LEU A 1 195 ? 39.950 -1.701 -39.514 1.00 83.12 195 LEU A N 1
ATOM 1567 C CA . LEU A 1 195 ? 39.288 -3.005 -39.622 1.00 83.12 195 LEU A CA 1
ATOM 1568 C C . LEU A 1 195 ? 38.897 -3.573 -38.247 1.00 83.12 195 LEU A C 1
ATOM 1570 O O . LEU A 1 195 ? 37.783 -4.061 -38.083 1.00 83.12 195 LEU A O 1
ATOM 1574 N N . GLY A 1 196 ? 39.801 -3.511 -37.263 1.00 81.69 196 GLY A N 1
ATOM 1575 C CA . GLY A 1 196 ? 39.520 -3.980 -35.903 1.00 81.69 196 GLY A CA 1
ATOM 1576 C C . GLY A 1 196 ? 38.406 -3.180 -35.228 1.00 81.69 196 GLY A C 1
ATOM 1577 O O . GLY A 1 196 ? 37.517 -3.769 -34.619 1.00 81.69 196 GLY A O 1
ATOM 1578 N N . LEU A 1 197 ? 38.418 -1.856 -35.405 1.00 83.19 197 LEU A N 1
ATOM 1579 C CA . LEU A 1 197 ? 37.389 -0.956 -34.890 1.00 83.19 197 LEU A CA 1
ATOM 1580 C C . LEU A 1 197 ? 36.017 -1.268 -35.503 1.00 83.19 197 LEU A C 1
ATOM 1582 O O . LEU A 1 197 ? 35.054 -1.478 -34.777 1.00 83.19 197 LEU A O 1
ATOM 1586 N N . ALA A 1 198 ? 35.933 -1.364 -36.831 1.00 80.50 198 ALA A N 1
ATOM 1587 C CA . ALA A 1 198 ? 34.671 -1.625 -37.518 1.00 80.50 198 ALA A CA 1
ATOM 1588 C C . ALA A 1 198 ? 34.062 -2.981 -37.125 1.00 80.50 198 ALA A C 1
ATOM 1590 O O . ALA A 1 198 ? 32.862 -3.075 -36.882 1.00 80.50 198 ALA A O 1
ATOM 1591 N N . LEU A 1 199 ? 34.893 -4.022 -36.994 1.00 81.12 199 LEU A N 1
ATOM 1592 C CA . LEU A 1 199 ? 34.447 -5.342 -36.537 1.00 81.12 199 LEU A CA 1
ATOM 1593 C C . LEU A 1 199 ? 33.973 -5.324 -35.078 1.00 81.12 199 LEU A C 1
ATOM 1595 O O . LEU A 1 199 ? 32.976 -5.967 -34.756 1.00 81.12 199 LEU A O 1
ATOM 1599 N N . GLN A 1 200 ? 34.664 -4.589 -34.204 1.00 83.44 200 GLN A N 1
ATOM 1600 C CA . GLN A 1 200 ? 34.256 -4.433 -32.809 1.00 83.44 200 GLN A CA 1
ATOM 1601 C C . GLN A 1 200 ? 32.901 -3.726 -32.700 1.00 83.44 200 GLN A C 1
ATOM 1603 O O . GLN A 1 200 ? 32.051 -4.169 -31.932 1.00 83.44 200 GLN A O 1
ATOM 1608 N N . GLU A 1 201 ? 32.678 -2.661 -33.469 1.00 81.06 201 GLU A N 1
ATOM 1609 C CA . GLU A 1 201 ? 31.403 -1.941 -33.440 1.00 81.06 201 GLU A CA 1
ATOM 1610 C C . GLU A 1 201 ? 30.257 -2.767 -34.036 1.00 81.06 201 GLU A C 1
ATOM 1612 O O . GLU A 1 201 ? 29.162 -2.783 -33.483 1.00 81.06 201 GLU A O 1
ATOM 1617 N N . MET A 1 202 ? 30.503 -3.567 -35.078 1.00 77.50 202 MET A N 1
ATOM 1618 C CA . MET A 1 202 ? 29.484 -4.504 -35.562 1.00 77.50 202 MET A CA 1
ATOM 1619 C C . MET A 1 202 ? 29.128 -5.601 -34.550 1.00 77.50 202 MET A C 1
ATOM 1621 O O . MET A 1 202 ? 27.995 -6.086 -34.556 1.00 77.50 202 MET A O 1
ATOM 1625 N N . LEU A 1 203 ? 30.070 -6.003 -33.689 1.00 77.94 203 LEU A N 1
ATOM 1626 C CA . LEU A 1 203 ? 29.812 -6.985 -32.636 1.00 77.94 203 LEU A CA 1
ATOM 1627 C C . LEU A 1 203 ? 28.806 -6.447 -31.606 1.00 77.94 203 LEU A C 1
ATOM 1629 O O . LEU A 1 203 ? 27.945 -7.197 -31.162 1.00 77.94 203 LEU A O 1
ATOM 1633 N N . LYS A 1 204 ? 28.886 -5.155 -31.262 1.00 78.81 204 LYS A N 1
ATOM 1634 C CA . LYS A 1 204 ? 27.984 -4.513 -30.287 1.00 78.81 204 LYS A CA 1
ATOM 1635 C C . LYS A 1 204 ? 26.544 -4.387 -30.783 1.00 78.81 204 LYS A C 1
ATOM 1637 O O . LYS A 1 204 ? 25.619 -4.330 -29.988 1.00 78.81 204 LYS A O 1
ATOM 1642 N N . ILE A 1 205 ? 26.350 -4.349 -32.098 1.00 74.81 205 ILE A N 1
ATOM 1643 C CA . ILE A 1 205 ? 25.048 -4.117 -32.737 1.00 74.81 205 ILE A CA 1
ATOM 1644 C C . ILE A 1 205 ? 24.235 -5.435 -32.878 1.00 74.81 205 ILE A C 1
ATOM 1646 O O . ILE A 1 205 ? 23.123 -5.437 -33.410 1.00 74.81 205 ILE A O 1
ATOM 1650 N N . ASP A 1 206 ? 24.738 -6.560 -32.349 1.00 63.62 206 ASP A N 1
ATOM 1651 C CA . ASP A 1 206 ? 24.095 -7.888 -32.361 1.00 63.62 206 ASP A CA 1
ATOM 1652 C C . ASP A 1 206 ? 23.762 -8.407 -33.772 1.00 63.62 206 ASP A C 1
ATOM 1654 O O . ASP A 1 206 ? 22.691 -8.954 -34.041 1.00 63.62 206 ASP A O 1
ATOM 1658 N N . HIS A 1 207 ? 24.704 -8.264 -34.708 1.00 59.41 207 HIS A N 1
ATOM 1659 C CA . HIS A 1 207 ? 24.537 -8.724 -36.092 1.00 59.41 207 HIS A CA 1
ATOM 1660 C C . HIS A 1 207 ? 25.446 -9.909 -36.467 1.00 59.41 207 HIS A C 1
ATOM 1662 O O . HIS A 1 207 ? 25.816 -10.071 -37.632 1.00 59.41 207 HIS A O 1
ATOM 1668 N N . TRP A 1 208 ? 25.791 -10.764 -35.491 1.00 53.97 208 TRP A N 1
ATOM 1669 C CA . TRP A 1 208 ? 26.669 -11.933 -35.683 1.00 53.97 208 TRP A CA 1
ATOM 1670 C C . TRP A 1 208 ? 26.231 -12.827 -36.856 1.00 53.97 208 TRP A C 1
ATOM 1672 O O . TRP A 1 208 ? 27.048 -13.199 -37.693 1.00 53.97 208 TRP A O 1
ATOM 1682 N N . VAL A 1 209 ? 24.928 -13.097 -36.972 1.00 55.09 209 VAL A N 1
ATOM 1683 C CA . VAL A 1 209 ? 24.368 -14.020 -37.978 1.00 55.09 209 VAL A CA 1
ATOM 1684 C C . VAL A 1 209 ? 24.580 -13.526 -39.412 1.00 55.09 209 VAL A C 1
ATOM 1686 O O . VAL A 1 209 ? 24.852 -14.312 -40.317 1.00 55.09 209 VAL A O 1
ATOM 1689 N N . VAL A 1 210 ? 24.483 -12.217 -39.641 1.00 56.78 210 VAL A N 1
ATOM 1690 C CA . VAL A 1 210 ? 24.680 -11.644 -40.980 1.00 56.78 210 VAL A CA 1
ATOM 1691 C C . VAL A 1 210 ? 26.157 -11.376 -41.251 1.00 56.78 210 VAL A C 1
ATOM 1693 O O . VAL A 1 210 ? 26.586 -11.467 -42.397 1.00 56.78 210 VAL A O 1
ATOM 1696 N N . LEU A 1 211 ? 26.952 -11.098 -40.214 1.00 56.50 211 LEU A N 1
ATOM 1697 C CA . LEU A 1 211 ? 28.409 -11.050 -40.323 1.00 56.50 211 LEU A CA 1
ATOM 1698 C C . LEU A 1 211 ? 28.975 -12.387 -40.796 1.00 56.50 211 LEU A C 1
ATOM 1700 O O . LEU A 1 211 ? 29.769 -12.394 -41.728 1.00 56.50 211 LEU A O 1
ATOM 1704 N N . GLU A 1 212 ? 28.540 -13.501 -40.208 1.00 55.12 212 GLU A N 1
ATOM 1705 C CA . GLU A 1 212 ? 29.011 -14.847 -40.550 1.00 55.12 212 GLU A CA 1
ATOM 1706 C C . GLU A 1 212 ? 28.658 -15.207 -42.004 1.00 55.12 212 GLU A C 1
ATOM 1708 O O . GLU A 1 212 ? 29.546 -15.507 -42.803 1.00 55.12 212 GLU A O 1
ATOM 1713 N N . ALA A 1 213 ? 27.396 -15.017 -42.406 1.00 60.22 213 ALA A N 1
ATOM 1714 C CA . ALA A 1 213 ? 26.954 -15.269 -43.780 1.00 60.22 213 ALA A CA 1
ATOM 1715 C C . ALA A 1 213 ? 27.652 -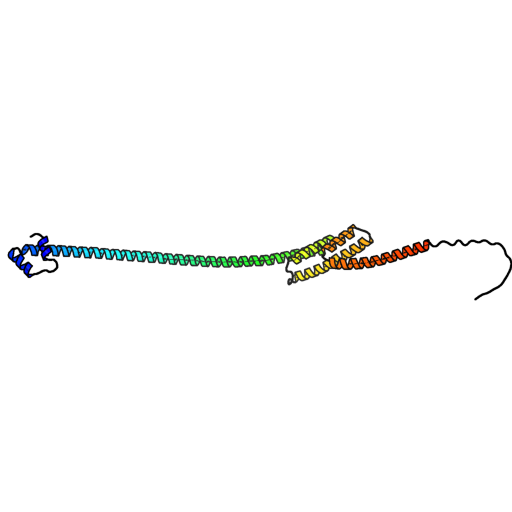14.366 -44.821 1.00 60.22 213 ALA A C 1
ATOM 1717 O O . ALA A 1 213 ? 27.995 -14.814 -45.923 1.00 60.22 213 ALA A O 1
ATOM 1718 N N . ASN A 1 214 ? 27.881 -13.089 -44.494 1.00 61.25 214 ASN A N 1
ATOM 1719 C CA . ASN A 1 214 ? 28.497 -12.138 -45.421 1.00 61.25 214 ASN A CA 1
ATOM 1720 C C . ASN A 1 214 ? 30.033 -12.282 -45.479 1.00 61.25 214 ASN A C 1
ATOM 1722 O O . ASN A 1 214 ? 30.635 -12.102 -46.534 1.00 61.25 214 ASN A O 1
ATOM 1726 N N . LEU A 1 215 ? 30.688 -12.666 -44.378 1.00 60.00 215 LEU A N 1
ATOM 1727 C CA . LEU A 1 215 ? 32.120 -12.988 -44.352 1.00 60.00 215 LEU A CA 1
ATOM 1728 C C . LEU A 1 215 ? 32.422 -14.290 -45.101 1.00 60.00 215 LEU A C 1
ATOM 1730 O O . LEU A 1 215 ? 33.421 -14.361 -45.819 1.00 60.00 215 LEU A O 1
ATOM 1734 N N . GLU A 1 216 ? 31.568 -15.308 -44.992 1.00 63.44 216 GLU A N 1
ATOM 1735 C CA . GLU A 1 216 ? 31.713 -16.554 -45.750 1.00 63.44 216 GLU A CA 1
ATOM 1736 C C . GLU A 1 216 ? 31.577 -16.318 -47.257 1.00 63.44 216 GLU A C 1
ATOM 1738 O O . GLU A 1 216 ? 32.439 -16.737 -48.032 1.00 63.44 216 GLU A O 1
ATOM 1743 N N . THR A 1 217 ? 30.556 -15.571 -47.677 1.00 62.78 217 THR A N 1
ATOM 1744 C CA . THR A 1 217 ? 30.338 -15.227 -49.092 1.00 62.78 217 THR A CA 1
ATOM 1745 C C . THR A 1 217 ? 31.429 -14.316 -49.653 1.00 62.78 217 THR A C 1
ATOM 1747 O O . THR A 1 217 ? 31.941 -14.583 -50.742 1.00 62.78 217 THR A O 1
ATOM 1750 N N . GLN A 1 218 ? 31.863 -13.297 -48.904 1.00 61.16 218 GLN A N 1
ATOM 1751 C CA . GLN A 1 218 ? 33.010 -12.469 -49.285 1.00 61.16 218 GLN A CA 1
ATOM 1752 C C . GLN A 1 218 ? 34.275 -13.326 -49.387 1.00 61.16 218 GLN A C 1
ATOM 1754 O O . GLN A 1 218 ? 34.935 -13.320 -50.422 1.00 61.16 218 GLN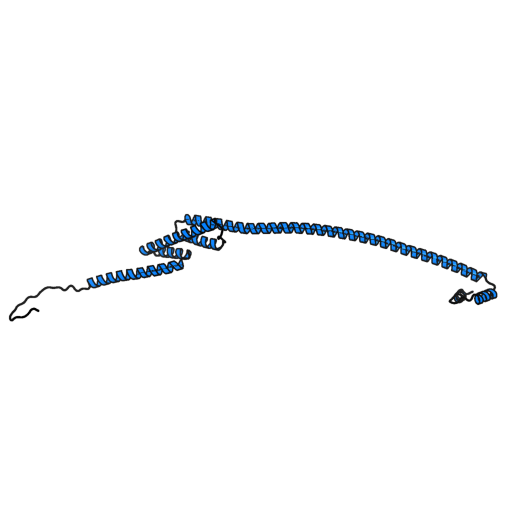 A O 1
ATOM 1759 N N . SER A 1 219 ? 34.618 -14.111 -48.363 1.00 65.50 219 SER A N 1
ATOM 1760 C CA . SER A 1 219 ? 35.839 -14.929 -48.371 1.00 65.50 219 SER A CA 1
ATOM 1761 C C . SER A 1 219 ? 35.864 -15.957 -49.509 1.00 65.50 219 SER A C 1
ATOM 1763 O O . SER A 1 219 ? 36.927 -16.191 -50.086 1.00 65.50 219 SER A O 1
ATOM 1765 N N . ALA A 1 220 ? 34.713 -16.520 -49.890 1.00 66.81 220 ALA A N 1
ATOM 1766 C CA . ALA A 1 220 ? 34.583 -17.401 -51.046 1.00 66.81 220 ALA A CA 1
ATOM 1767 C C . ALA A 1 220 ? 34.858 -16.665 -52.369 1.00 66.81 220 ALA A C 1
ATOM 1769 O O . ALA A 1 220 ? 35.649 -17.139 -53.187 1.00 66.81 220 ALA A O 1
ATOM 1770 N N . LEU A 1 221 ? 34.280 -15.475 -52.548 1.00 66.00 221 LEU A N 1
ATOM 1771 C CA . LEU A 1 221 ? 34.503 -14.630 -53.724 1.00 66.00 221 LEU A CA 1
ATOM 1772 C C . LEU A 1 221 ? 35.969 -14.162 -53.821 1.00 66.00 221 LEU A C 1
ATOM 1774 O O . LEU A 1 221 ? 36.543 -14.103 -54.909 1.00 66.00 221 LEU A O 1
ATOM 1778 N N . TRP A 1 222 ? 36.612 -13.920 -52.676 1.00 59.53 222 TRP A N 1
ATOM 1779 C CA . TRP A 1 222 ? 38.027 -13.548 -52.588 1.00 59.53 222 TRP A CA 1
ATOM 1780 C C . TRP A 1 222 ? 38.999 -14.720 -52.801 1.00 59.53 222 TRP A C 1
ATOM 1782 O O . TRP A 1 222 ? 40.089 -14.519 -53.339 1.00 59.53 222 TRP A O 1
ATOM 1792 N N . ARG A 1 223 ? 38.632 -15.959 -52.439 1.00 60.22 223 ARG A N 1
ATOM 1793 C CA . ARG A 1 223 ? 39.412 -17.157 -52.816 1.00 60.22 223 ARG A CA 1
ATOM 1794 C C . ARG A 1 223 ? 39.428 -17.342 -54.333 1.00 60.22 223 ARG A C 1
ATOM 1796 O O . ARG A 1 223 ? 40.482 -17.617 -54.897 1.00 60.22 223 ARG A O 1
ATOM 1803 N N . GLN A 1 224 ? 38.297 -17.094 -54.989 1.00 65.56 224 GLN A N 1
ATOM 1804 C CA . GLN A 1 224 ? 38.165 -17.214 -56.439 1.00 65.56 224 GLN A CA 1
ATOM 1805 C C . GLN A 1 224 ? 38.979 -16.157 -57.209 1.00 65.56 224 GLN A C 1
ATOM 1807 O O . GLN A 1 224 ? 39.592 -16.471 -58.230 1.00 65.56 224 GLN A O 1
ATOM 1812 N N . THR A 1 225 ? 39.033 -14.910 -56.730 1.00 62.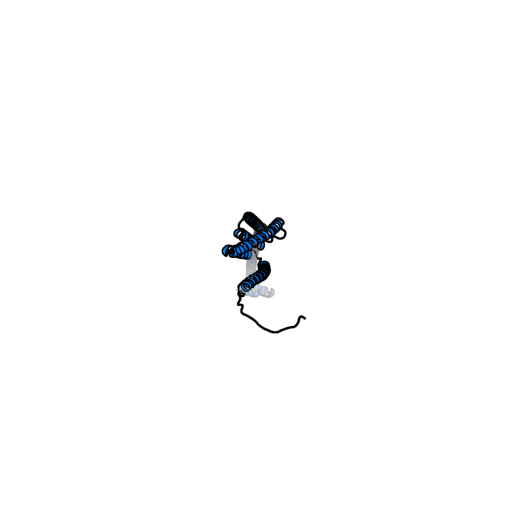31 225 THR A N 1
ATOM 1813 C CA . THR A 1 225 ? 39.860 -13.858 -57.354 1.00 62.31 225 THR A CA 1
ATOM 1814 C C . THR A 1 225 ? 41.352 -14.079 -57.133 1.00 62.31 225 THR A C 1
ATOM 1816 O O . THR A 1 225 ? 42.131 -13.873 -58.063 1.00 62.31 225 THR A O 1
ATOM 1819 N N . LYS A 1 226 ? 41.755 -14.574 -55.956 1.00 59.25 226 LYS A N 1
ATOM 1820 C CA . LYS A 1 226 ? 43.152 -14.936 -55.688 1.00 59.25 226 LYS A CA 1
ATOM 1821 C C . LYS A 1 226 ? 43.625 -16.095 -56.569 1.00 59.25 226 LYS A C 1
ATOM 1823 O O . LYS A 1 226 ? 44.703 -16.012 -57.146 1.00 59.25 226 LYS A O 1
ATOM 1828 N N . GLU A 1 22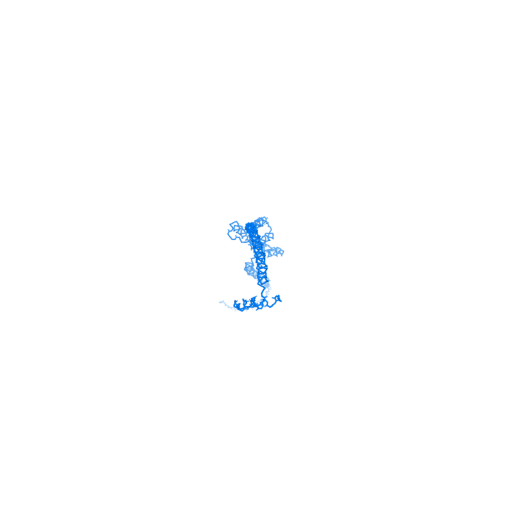7 ? 42.796 -17.124 -56.754 1.00 60.97 227 GLU A N 1
ATOM 1829 C CA . GLU A 1 227 ? 43.088 -18.205 -57.703 1.00 60.97 227 GLU A CA 1
ATOM 1830 C C . GLU A 1 227 ? 43.260 -17.660 -59.129 1.00 60.97 227 GLU A C 1
ATOM 1832 O O . GLU A 1 227 ? 44.229 -18.005 -59.799 1.00 60.97 227 GLU A O 1
ATOM 1837 N N . GLN A 1 228 ? 42.401 -16.745 -59.594 1.00 58.00 228 GLN A N 1
ATOM 1838 C CA . GLN A 1 228 ? 42.549 -16.128 -60.921 1.00 58.00 228 GLN A CA 1
ATOM 1839 C C . GLN A 1 228 ? 43.821 -15.275 -61.081 1.00 58.00 228 GLN A C 1
ATOM 1841 O O . GLN A 1 228 ? 44.382 -15.225 -62.181 1.00 58.00 228 GLN A O 1
ATOM 1846 N N . GLU A 1 229 ? 44.280 -14.598 -60.028 1.00 57.69 229 GLU A N 1
ATOM 1847 C CA . GLU A 1 229 ? 45.561 -13.879 -60.036 1.00 57.69 229 GLU A CA 1
ATOM 1848 C C . GLU A 1 229 ? 46.754 -14.844 -60.048 1.00 57.69 229 GLU A C 1
ATOM 1850 O O . GLU A 1 229 ? 47.683 -14.637 -60.832 1.00 57.69 229 GLU A O 1
ATOM 1855 N N . ASP A 1 230 ? 46.687 -15.941 -59.289 1.00 56.03 230 ASP A N 1
ATOM 1856 C CA . ASP A 1 230 ? 47.713 -16.990 -59.254 1.00 56.03 230 ASP A CA 1
ATOM 1857 C C . ASP A 1 230 ? 47.801 -17.774 -60.586 1.00 56.03 230 ASP A C 1
ATOM 1859 O O . ASP A 1 230 ? 48.892 -18.127 -61.048 1.00 56.03 230 ASP A O 1
ATOM 1863 N N . TYR A 1 231 ? 46.679 -17.973 -61.292 1.00 57.09 231 TYR A N 1
ATOM 1864 C CA . TYR A 1 231 ? 46.674 -18.512 -62.661 1.00 57.09 231 TYR A CA 1
ATOM 1865 C C . TYR A 1 231 ? 47.331 -17.553 -63.667 1.00 57.09 231 TYR A C 1
ATOM 1867 O O . TYR A 1 231 ? 48.055 -17.996 -64.564 1.00 57.09 231 TYR A O 1
ATOM 1875 N N . LYS A 1 232 ? 47.127 -16.236 -63.525 1.00 57.09 232 LYS A N 1
ATOM 1876 C CA . LYS A 1 232 ? 47.754 -15.224 -64.395 1.00 57.09 232 LYS A CA 1
ATOM 1877 C C . LYS A 1 232 ? 49.257 -15.096 -64.145 1.00 57.09 232 LYS A C 1
ATOM 1879 O O . LYS A 1 232 ? 50.014 -14.998 -65.111 1.00 57.09 232 LYS A O 1
ATOM 1884 N N . THR A 1 233 ? 49.710 -15.143 -62.893 1.00 56.88 233 THR A N 1
ATOM 1885 C CA . THR A 1 233 ? 51.144 -15.122 -62.558 1.00 56.88 233 THR A CA 1
ATOM 1886 C C . THR A 1 233 ? 51.840 -16.404 -63.004 1.00 56.88 233 THR A C 1
ATOM 1888 O O . THR A 1 233 ? 52.886 -16.315 -63.642 1.00 56.88 233 THR A O 1
ATOM 1891 N N . THR A 1 234 ? 51.224 -17.575 -62.823 1.00 57.22 234 THR A N 1
ATOM 1892 C CA . THR A 1 234 ? 51.769 -18.862 -63.300 1.00 57.22 234 THR A CA 1
ATOM 1893 C C . THR A 1 234 ? 51.826 -18.937 -64.834 1.00 57.22 234 THR A C 1
ATOM 1895 O O . THR A 1 234 ? 52.804 -19.420 -65.405 1.00 57.22 234 THR A O 1
ATOM 1898 N N . SER A 1 235 ? 50.826 -18.382 -65.528 1.00 55.66 235 SER A N 1
ATOM 1899 C CA . SER A 1 235 ? 50.824 -18.214 -66.990 1.00 55.66 235 SER A CA 1
ATOM 1900 C C . SER A 1 235 ? 51.960 -17.303 -67.480 1.00 55.66 235 SER A C 1
ATOM 1902 O O . SER A 1 235 ? 52.638 -17.624 -68.456 1.00 55.66 235 SER A O 1
ATOM 1904 N N . LEU A 1 236 ? 52.209 -16.177 -66.802 1.00 52.56 236 LEU A N 1
ATOM 1905 C CA . LEU A 1 236 ? 53.300 -15.253 -67.143 1.00 52.56 236 LEU A CA 1
ATOM 1906 C C . LEU A 1 236 ? 54.686 -15.841 -66.827 1.00 52.56 236 LEU A C 1
ATOM 1908 O O . LEU A 1 236 ? 55.631 -15.635 -67.590 1.00 52.56 236 LEU A O 1
ATOM 1912 N N . GLN A 1 237 ? 54.812 -16.627 -65.756 1.00 52.94 237 GLN A N 1
ATOM 1913 C CA . GLN A 1 237 ? 56.055 -17.316 -65.394 1.00 52.94 237 GLN A CA 1
ATOM 1914 C C . GLN A 1 237 ? 56.384 -18.459 -66.367 1.00 52.94 237 GLN A C 1
ATOM 1916 O O . GLN A 1 237 ? 57.544 -18.604 -66.759 1.00 52.94 237 GLN A O 1
ATOM 1921 N N . ASN A 1 238 ? 55.371 -19.191 -66.846 1.00 55.28 238 ASN A N 1
ATOM 1922 C CA . ASN A 1 238 ? 55.505 -20.192 -67.914 1.00 55.28 238 ASN A CA 1
ATOM 1923 C C . ASN A 1 238 ? 55.799 -19.565 -69.290 1.00 55.28 238 ASN A C 1
ATOM 1925 O O . ASN A 1 238 ? 56.474 -20.181 -70.115 1.00 55.28 238 ASN A O 1
ATOM 1929 N N . ALA A 1 239 ? 55.359 -18.327 -69.542 1.00 52.09 239 ALA A N 1
ATOM 1930 C CA . ALA A 1 239 ? 55.729 -17.578 -70.746 1.00 52.09 239 ALA A CA 1
ATOM 1931 C C . ALA A 1 239 ? 57.192 -17.081 -70.714 1.00 52.09 239 ALA A C 1
ATOM 1933 O O . ALA A 1 239 ? 57.843 -17.016 -71.756 1.00 52.09 239 ALA A O 1
ATOM 1934 N N . LEU A 1 240 ? 57.741 -16.783 -69.530 1.00 48.06 240 LEU A N 1
ATOM 1935 C CA . LEU A 1 240 ? 59.142 -16.372 -69.339 1.00 48.06 240 LEU A CA 1
ATOM 1936 C C . LEU A 1 240 ? 60.143 -17.545 -69.289 1.00 48.06 240 LEU A C 1
ATOM 1938 O O . LEU A 1 240 ? 61.338 -17.322 -69.473 1.00 48.06 240 LEU A O 1
ATOM 1942 N N . THR A 1 241 ? 59.683 -18.784 -69.085 1.00 48.91 241 THR A N 1
ATOM 1943 C CA . THR A 1 241 ? 60.524 -20.002 -69.052 1.00 48.91 241 THR A CA 1
ATOM 1944 C C . THR A 1 241 ? 60.536 -20.803 -70.361 1.00 48.91 241 THR A C 1
ATOM 1946 O O . THR A 1 241 ? 61.117 -21.888 -70.411 1.00 48.91 241 THR A O 1
ATOM 1949 N N . GLN A 1 242 ? 59.990 -20.271 -71.463 1.00 45.44 242 GLN A N 1
ATOM 1950 C CA . GLN A 1 242 ? 60.218 -20.870 -72.782 1.00 45.44 242 GLN A CA 1
ATOM 1951 C C . GLN A 1 242 ? 61.649 -20.575 -73.284 1.00 45.44 242 GLN A C 1
ATOM 1953 O O . GLN A 1 242 ? 62.050 -19.411 -73.374 1.00 45.44 242 GLN A O 1
ATOM 1958 N N . PRO A 1 243 ? 62.448 -21.594 -73.658 1.00 37.56 243 PRO A N 1
ATOM 1959 C CA . PRO A 1 243 ? 63.799 -21.376 -74.153 1.00 37.56 243 PRO A CA 1
ATOM 1960 C C . PRO A 1 243 ? 63.767 -20.721 -75.541 1.00 37.56 243 PRO A C 1
ATOM 1962 O O . PRO A 1 243 ? 63.241 -21.281 -76.504 1.00 37.56 243 PRO A O 1
ATOM 1965 N N . ARG A 1 244 ? 64.404 -19.546 -75.660 1.00 37.03 244 ARG A N 1
ATOM 1966 C CA . ARG A 1 244 ? 64.782 -18.921 -76.938 1.00 37.03 244 ARG A CA 1
ATOM 1967 C C . ARG A 1 244 ? 65.574 -19.929 -77.786 1.00 37.03 244 ARG A C 1
ATOM 1969 O O . ARG A 1 244 ? 66.780 -20.083 -77.589 1.00 37.03 244 ARG A O 1
ATOM 1976 N N . LYS A 1 245 ? 64.932 -20.587 -78.758 1.00 36.19 245 LYS A N 1
ATOM 1977 C CA . LYS A 1 245 ? 65.638 -21.319 -79.821 1.00 36.19 245 LYS A CA 1
ATOM 1978 C C . LYS A 1 245 ? 66.421 -20.309 -80.668 1.00 36.19 245 LYS A C 1
ATOM 1980 O O . LYS A 1 245 ? 65.862 -19.622 -81.518 1.00 36.19 245 LYS A O 1
ATOM 1985 N N . LYS A 1 246 ? 67.727 -20.204 -80.405 1.00 37.19 246 LYS A N 1
ATOM 1986 C CA . LYS A 1 246 ? 68.696 -19.551 -81.292 1.00 37.19 246 LYS A CA 1
ATOM 1987 C C . LYS A 1 246 ? 68.746 -20.334 -82.604 1.00 37.19 246 LYS A C 1
ATOM 1989 O O . LYS A 1 246 ? 69.187 -21.477 -82.619 1.00 37.19 246 LYS A O 1
ATOM 1994 N N . THR A 1 247 ? 68.322 -19.703 -83.691 1.00 37.59 247 THR A N 1
ATOM 1995 C CA . THR A 1 247 ? 68.542 -20.187 -85.056 1.00 37.59 247 THR A CA 1
ATOM 1996 C C . THR A 1 247 ? 69.694 -19.386 -85.643 1.00 37.59 247 THR A C 1
ATOM 1998 O O . THR A 1 247 ? 69.454 -18.241 -85.997 1.00 37.59 247 THR A O 1
ATOM 2001 N N . ILE A 1 248 ? 70.913 -19.947 -85.725 1.00 29.89 248 ILE A N 1
ATOM 2002 C CA . ILE A 1 248 ? 71.956 -19.530 -86.689 1.00 29.89 248 ILE A CA 1
ATOM 2003 C C . ILE A 1 248 ? 72.818 -20.747 -87.099 1.00 29.89 248 ILE A C 1
ATOM 2005 O O . ILE A 1 248 ? 73.634 -21.232 -86.322 1.00 29.89 248 ILE A O 1
ATOM 2009 N N . CYS A 1 249 ? 72.562 -21.188 -88.337 1.00 31.17 249 CYS A N 1
ATOM 2010 C CA . CYS A 1 249 ? 73.417 -21.670 -89.438 1.00 31.17 249 CYS A CA 1
ATOM 2011 C C . CYS A 1 249 ? 74.684 -22.518 -89.210 1.00 31.17 249 CYS A C 1
ATOM 2013 O O . CYS A 1 249 ? 75.579 -22.124 -88.469 1.00 31.17 249 CYS A O 1
ATOM 2015 N N . LYS A 1 250 ? 74.853 -23.532 -90.083 1.00 32.81 250 LYS A N 1
ATOM 2016 C CA . LYS A 1 250 ? 76.090 -23.775 -90.858 1.00 32.81 250 LYS A CA 1
ATOM 2017 C C . LYS A 1 250 ? 75.806 -24.557 -92.158 1.00 32.81 250 LYS A C 1
ATOM 2019 O O . LYS A 1 250 ? 75.271 -25.658 -92.110 1.00 32.81 250 LYS A O 1
ATOM 2024 N N . LEU A 1 251 ? 76.165 -23.939 -93.290 1.00 30.42 251 LEU A N 1
ATOM 2025 C CA . LEU A 1 251 ? 76.412 -24.565 -94.597 1.00 30.42 251 LEU A CA 1
ATOM 2026 C C . LEU A 1 251 ? 77.625 -25.508 -94.504 1.00 30.42 251 LEU A C 1
ATOM 2028 O O . LEU A 1 251 ? 78.583 -25.132 -93.831 1.00 30.42 251 LEU A O 1
ATOM 2032 N N . LEU A 1 252 ? 77.611 -26.632 -95.235 1.00 31.89 252 LEU A N 1
ATOM 2033 C CA . LEU A 1 252 ? 78.675 -27.050 -96.172 1.00 31.89 252 LEU A CA 1
ATOM 2034 C C . LEU A 1 252 ? 78.270 -28.345 -96.925 1.00 31.89 252 LEU A C 1
ATOM 2036 O O . LEU A 1 252 ? 78.132 -29.401 -96.319 1.00 31.89 252 LEU A O 1
ATOM 2040 N N . ASP A 1 253 ? 78.040 -28.174 -98.232 1.00 31.14 253 ASP A N 1
ATOM 2041 C CA . ASP A 1 253 ? 78.315 -29.026 -99.408 1.00 31.14 253 ASP A CA 1
ATOM 2042 C C . ASP A 1 253 ? 77.915 -30.526 -99.495 1.00 31.14 253 ASP A C 1
ATOM 2044 O O . ASP A 1 253 ? 78.515 -31.399 -98.880 1.00 31.14 253 ASP A O 1
ATOM 2048 N N . SER A 1 254 ? 76.904 -30.764 -100.359 1.00 31.27 254 SER A N 1
ATOM 2049 C CA . SER A 1 254 ? 76.734 -31.727 -101.492 1.00 31.27 254 SER A CA 1
ATOM 2050 C C . SER A 1 254 ? 77.794 -32.823 -101.782 1.00 31.27 254 SER A C 1
ATOM 2052 O O . SER A 1 254 ? 78.952 -32.617 -101.431 1.00 31.27 254 SER A O 1
ATOM 2054 N N . PRO A 1 255 ? 77.501 -33.888 -102.589 1.00 43.19 255 PRO A N 1
ATOM 2055 C CA . PRO A 1 255 ? 76.329 -34.087 -103.468 1.00 43.19 255 PRO A CA 1
ATOM 2056 C C . PRO A 1 255 ? 75.733 -35.527 -103.547 1.00 43.19 255 PRO A C 1
ATOM 2058 O O . PRO A 1 255 ? 76.270 -36.492 -103.019 1.00 43.19 255 PRO A O 1
ATOM 2061 N N . GLU A 1 256 ? 74.655 -35.612 -104.339 1.00 30.34 256 GLU A N 1
ATOM 2062 C CA . GLU A 1 256 ? 74.100 -36.762 -105.088 1.00 30.34 256 GLU A CA 1
ATOM 2063 C C . GLU A 1 256 ? 72.921 -37.581 -104.527 1.00 30.34 256 GLU A C 1
ATOM 2065 O O . GLU A 1 256 ? 72.959 -38.151 -103.444 1.00 30.34 256 GLU A O 1
ATOM 2070 N N . ALA A 1 257 ? 71.919 -37.690 -105.420 1.00 32.38 257 ALA A N 1
ATOM 2071 C CA . ALA A 1 257 ? 70.756 -38.582 -105.471 1.00 32.38 257 ALA A CA 1
ATOM 2072 C C . ALA A 1 257 ? 69.707 -38.406 -104.351 1.00 32.38 257 ALA A C 1
ATOM 2074 O O . ALA A 1 257 ? 69.993 -38.495 -103.172 1.00 32.38 257 ALA A O 1
ATOM 2075 N N . GLY A 1 258 ? 68.423 -38.178 -104.609 1.00 30.66 258 GLY A N 1
ATOM 2076 C CA . GLY A 1 258 ? 67.634 -38.403 -105.808 1.00 30.66 258 GLY A CA 1
ATOM 2077 C C . GLY A 1 258 ? 66.247 -38.872 -105.357 1.00 30.66 258 GLY A C 1
ATOM 2078 O O . GLY A 1 258 ? 66.124 -39.973 -104.842 1.00 30.66 258 GLY A O 1
ATOM 2079 N N . TYR A 1 259 ? 65.239 -38.034 -105.612 1.00 31.08 259 TYR A N 1
ATOM 2080 C CA . TYR A 1 259 ? 63.806 -38.347 -105.713 1.00 31.08 259 TYR A CA 1
ATOM 2081 C C . TYR A 1 259 ? 62.955 -38.731 -104.478 1.00 31.08 259 TYR A C 1
ATOM 2083 O O . TYR A 1 259 ? 63.354 -39.481 -103.597 1.00 31.08 259 TYR A O 1
ATOM 2091 N N . CYS A 1 260 ? 61.691 -38.281 -104.597 1.00 28.98 260 CYS A N 1
ATOM 2092 C CA . CYS A 1 260 ? 60.437 -38.742 -103.974 1.00 28.98 260 CYS A CA 1
ATOM 2093 C C . CYS A 1 260 ? 60.073 -38.159 -102.597 1.00 28.98 260 CYS A C 1
ATOM 2095 O O . CYS A 1 260 ? 60.929 -37.995 -101.746 1.00 28.98 260 CYS A O 1
ATOM 2097 N N . VAL A 1 261 ? 58.815 -37.864 -102.250 1.00 30.47 261 VAL A N 1
ATOM 2098 C CA . VAL A 1 261 ? 57.490 -37.832 -102.907 1.00 30.47 261 VAL A CA 1
ATOM 2099 C C . VAL A 1 261 ? 56.604 -37.019 -101.941 1.00 30.47 261 VAL A C 1
ATOM 2101 O O . VAL A 1 261 ? 56.800 -37.097 -100.729 1.00 30.47 261 VAL A O 1
ATOM 2104 N N . ALA A 1 262 ? 55.645 -36.252 -102.461 1.00 32.75 262 ALA A N 1
ATOM 2105 C CA . ALA A 1 262 ? 54.580 -35.644 -101.667 1.00 32.75 262 ALA A CA 1
ATOM 2106 C C . ALA A 1 262 ? 53.361 -36.578 -101.612 1.00 32.75 262 ALA A C 1
ATOM 2108 O O . ALA A 1 262 ? 52.849 -36.955 -102.668 1.00 32.75 262 ALA A O 1
ATOM 2109 N N . ILE A 1 263 ? 52.908 -36.892 -100.395 1.00 34.75 263 ILE A N 1
ATOM 2110 C CA . ILE A 1 263 ? 51.496 -37.009 -99.992 1.00 34.75 263 ILE A CA 1
ATOM 2111 C C . ILE A 1 263 ? 51.389 -36.333 -98.627 1.00 34.75 263 ILE A C 1
ATOM 2113 O O . ILE A 1 263 ? 52.236 -36.657 -97.763 1.00 34.75 263 ILE A O 1
#